Protein AF-A0A6N6S0V3-F1 (afdb_monomer_lite)

pLDDT: mean 71.76, std 14.2, range [35.22, 92.06]

Radius of gyration: 22.51 Å; chains: 1; bounding box: 56×46×68 Å

Sequence (206 aa):
FNMQLATHGLTILDFIIPFAAGIFIVFVMTFVFNYFYGQGAFCRIMCPYAVLLAPFMNLSPWQKKITRISNCTGCRACSKNCPQGIDVSREIYHYNGKVINRECIKCYQCIDVCSYQTLTDARQKASSQTKPISVYEKTPWLNSRRHLQVIEPLHPIYDVISLIFAIVCGSITSRLGGFWFYVGAIGGYIIFRKLICFCLSEEGQS

Structure (mmCIF, N/CA/C/O backbone):
data_AF-A0A6N6S0V3-F1
#
_entry.id   AF-A0A6N6S0V3-F1
#
loop_
_atom_site.group_PDB
_atom_site.id
_atom_site.type_symbol
_atom_site.label_atom_id
_atom_site.label_alt_id
_atom_site.label_comp_id
_atom_site.label_asym_id
_atom_site.label_entity_id
_atom_site.label_seq_id
_atom_site.pdbx_PDB_ins_code
_atom_site.Cartn_x
_atom_site.Cartn_y
_atom_site.Cartn_z
_atom_site.occupancy
_atom_site.B_iso_or_equiv
_atom_site.auth_seq_id
_atom_site.auth_comp_id
_atom_site.auth_asym_id
_atom_site.auth_atom_id
_atom_site.pdbx_PDB_model_num
ATOM 1 N N . PHE A 1 1 ? 34.196 22.798 -41.109 1.00 39.44 1 PHE A N 1
ATOM 2 C CA . PHE A 1 1 ? 33.488 22.791 -42.401 1.00 39.44 1 PHE A CA 1
ATOM 3 C C . PHE A 1 1 ? 32.118 22.167 -42.169 1.00 39.44 1 PHE A C 1
ATOM 5 O O . PHE A 1 1 ? 32.052 21.012 -41.781 1.00 39.44 1 PHE A O 1
ATOM 12 N N . ASN A 1 2 ? 31.073 22.980 -42.333 1.00 35.22 2 ASN A N 1
ATOM 13 C CA . ASN A 1 2 ? 29.652 22.625 -42.446 1.00 35.22 2 ASN A CA 1
ATOM 14 C C . ASN A 1 2 ? 28.922 22.069 -41.218 1.00 35.22 2 ASN A C 1
ATOM 16 O O . ASN A 1 2 ? 28.352 20.986 -41.212 1.00 35.22 2 ASN A O 1
ATOM 20 N N . MET A 1 3 ? 28.822 22.952 -40.226 1.00 43.41 3 MET A N 1
ATOM 21 C CA . MET A 1 3 ? 27.615 23.124 -39.421 1.00 43.41 3 MET A CA 1
ATOM 22 C C . MET A 1 3 ? 26.562 23.832 -40.298 1.00 43.41 3 MET A C 1
ATOM 24 O O . MET A 1 3 ? 26.475 25.056 -40.295 1.00 43.41 3 MET A O 1
ATOM 28 N N . GLN A 1 4 ? 25.826 23.083 -41.124 1.00 45.94 4 GLN A N 1
ATOM 29 C CA . GLN A 1 4 ? 24.698 23.609 -41.897 1.00 45.94 4 GLN A CA 1
ATOM 30 C C . GLN A 1 4 ? 23.547 22.600 -41.964 1.00 45.94 4 GLN A C 1
ATOM 32 O O . GLN A 1 4 ? 23.701 21.491 -42.460 1.00 45.94 4 GLN A O 1
ATOM 37 N N . LEU A 1 5 ? 22.392 23.087 -41.505 1.00 48.88 5 LEU A N 1
ATOM 38 C CA . LEU A 1 5 ? 21.034 22.701 -41.885 1.00 48.88 5 LEU A CA 1
ATOM 39 C C . LEU A 1 5 ? 20.567 21.272 -41.564 1.00 48.88 5 LEU A C 1
ATOM 41 O O . LEU A 1 5 ? 20.559 20.384 -42.406 1.00 48.88 5 LEU A O 1
ATOM 45 N N . ALA A 1 6 ? 19.958 21.137 -40.387 1.00 49.94 6 ALA A N 1
ATOM 46 C CA . ALA A 1 6 ? 18.732 20.353 -40.240 1.00 49.94 6 ALA A CA 1
ATOM 47 C C . ALA A 1 6 ? 17.711 21.151 -39.412 1.00 49.94 6 ALA A C 1
ATOM 49 O O . ALA A 1 6 ? 17.142 20.677 -38.436 1.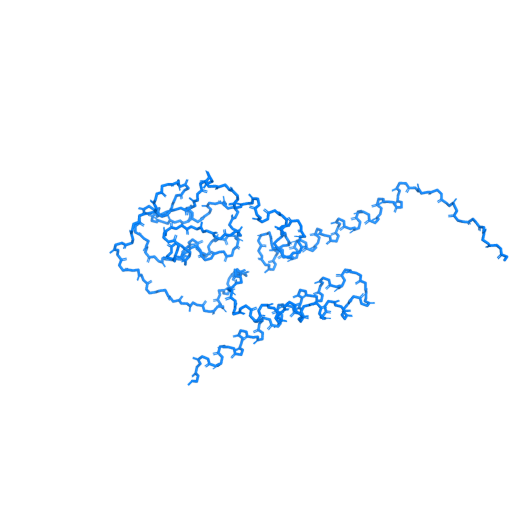00 49.94 6 ALA A O 1
ATOM 50 N N . THR A 1 7 ? 17.481 22.407 -39.805 1.00 49.16 7 THR A N 1
ATOM 51 C CA . THR A 1 7 ? 16.231 23.122 -39.524 1.00 49.16 7 THR A CA 1
ATOM 52 C C . THR A 1 7 ? 15.131 22.520 -40.404 1.00 49.16 7 THR A C 1
ATOM 54 O O . THR A 1 7 ? 14.668 23.147 -41.354 1.00 49.16 7 THR A O 1
ATOM 57 N N . HIS A 1 8 ? 14.752 21.272 -40.138 1.00 54.12 8 HIS A N 1
ATOM 58 C CA . HIS A 1 8 ? 13.461 20.756 -40.574 1.00 54.12 8 HIS A CA 1
ATOM 59 C C . HIS A 1 8 ? 12.467 21.211 -39.508 1.00 54.12 8 HIS A C 1
ATOM 61 O O . HIS A 1 8 ? 12.707 20.997 -38.321 1.00 54.12 8 HIS A O 1
ATOM 67 N N . GLY A 1 9 ? 11.447 21.972 -39.915 1.00 53.59 9 GLY A N 1
ATOM 68 C CA . GLY A 1 9 ? 10.503 22.601 -38.995 1.00 53.59 9 GLY A CA 1
ATOM 69 C C . GLY A 1 9 ? 9.993 21.596 -37.972 1.00 53.59 9 GLY A C 1
ATOM 70 O O . GLY A 1 9 ? 9.593 20.505 -38.363 1.00 53.59 9 GLY A O 1
ATOM 71 N N . LEU A 1 10 ? 10.031 21.964 -36.686 1.00 58.56 10 LEU A N 1
ATOM 72 C CA . LEU A 1 10 ? 9.383 21.203 -35.621 1.00 58.56 10 LEU A CA 1
ATOM 73 C C . LEU A 1 10 ? 7.911 21.059 -35.996 1.00 58.56 10 LEU A C 1
ATOM 75 O O . LEU A 1 10 ? 7.110 21.976 -35.799 1.00 58.56 10 LEU A O 1
ATOM 79 N N . THR A 1 11 ? 7.566 19.935 -36.610 1.00 66.31 11 THR A N 1
ATOM 80 C CA . THR A 1 11 ? 6.181 19.639 -36.919 1.00 66.31 11 THR A CA 1
ATOM 81 C C . THR A 1 11 ? 5.509 19.261 -35.609 1.00 66.31 11 THR A C 1
ATOM 83 O O . THR A 1 11 ? 6.131 18.702 -34.706 1.00 66.31 11 THR A O 1
ATOM 86 N N . ILE A 1 12 ? 4.214 19.549 -35.478 1.00 67.00 12 ILE A N 1
ATOM 87 C CA . ILE A 1 12 ? 3.436 19.153 -34.292 1.00 67.00 12 ILE A CA 1
ATOM 88 C C . ILE A 1 12 ? 3.587 17.633 -34.044 1.00 67.00 12 ILE A C 1
ATOM 90 O O . ILE A 1 12 ? 3.562 17.166 -32.908 1.00 67.00 12 ILE A O 1
ATOM 94 N N . LEU A 1 13 ? 3.840 16.866 -35.109 1.00 69.81 13 LEU A N 1
ATOM 95 C CA . LEU A 1 13 ? 4.067 15.428 -35.095 1.00 69.81 13 LEU A CA 1
ATOM 96 C C . LEU A 1 13 ? 5.307 14.999 -34.287 1.00 69.81 13 LEU A C 1
ATOM 98 O O . LEU A 1 13 ? 5.221 14.021 -33.547 1.00 69.81 13 LEU A O 1
ATOM 102 N N . ASP A 1 14 ? 6.409 15.754 -34.341 1.00 71.88 14 ASP A N 1
ATOM 103 C CA . ASP A 1 14 ? 7.646 15.451 -33.598 1.00 71.88 14 ASP A CA 1
ATOM 104 C C . ASP A 1 14 ? 7.472 15.611 -32.081 1.00 71.88 14 ASP A C 1
ATOM 106 O O . ASP A 1 14 ? 8.201 15.008 -31.296 1.00 71.88 14 ASP A O 1
ATOM 110 N N . PHE A 1 15 ? 6.470 16.390 -31.657 1.00 75.94 15 PHE A N 1
ATOM 111 C CA . PHE A 1 15 ? 6.091 16.546 -30.253 1.00 75.94 15 PHE A CA 1
ATOM 112 C C . PHE A 1 15 ? 4.984 15.562 -29.838 1.00 75.94 15 PHE A C 1
ATOM 114 O O . PHE A 1 15 ? 5.003 15.026 -28.730 1.00 75.94 15 PHE A O 1
ATOM 121 N N . ILE A 1 16 ? 4.033 15.278 -30.736 1.00 80.38 16 ILE A N 1
ATOM 122 C CA . ILE A 1 16 ? 2.917 14.357 -30.478 1.00 80.38 16 ILE A CA 1
ATOM 123 C C . ILE A 1 16 ? 3.404 12.914 -30.340 1.00 80.38 16 ILE A C 1
ATOM 125 O O . ILE A 1 16 ? 2.960 12.221 -29.428 1.00 80.38 16 ILE A O 1
ATOM 129 N N . ILE A 1 17 ? 4.304 12.448 -31.209 1.00 80.81 17 ILE A N 1
ATOM 130 C CA . ILE A 1 17 ? 4.777 11.056 -31.207 1.00 80.81 17 ILE A CA 1
ATOM 131 C C . ILE A 1 17 ? 5.424 10.659 -29.865 1.00 80.81 17 ILE A C 1
ATOM 133 O O . ILE A 1 17 ? 4.976 9.672 -29.274 1.00 80.81 17 ILE A O 1
ATOM 137 N N . PRO A 1 18 ? 6.419 11.390 -29.320 1.00 79.25 18 PRO A N 1
ATOM 138 C CA . PRO A 1 18 ? 7.014 11.031 -28.033 1.00 79.25 18 PRO A CA 1
ATOM 139 C C . PRO A 1 18 ? 6.034 11.197 -26.865 1.00 79.25 18 PRO A C 1
ATOM 141 O O . PRO A 1 18 ? 6.066 10.403 -25.926 1.00 79.25 18 PRO A O 1
ATOM 144 N N . PHE A 1 19 ? 5.126 12.176 -26.923 1.00 82.31 19 PHE A N 1
ATOM 145 C CA . PHE A 1 19 ? 4.114 12.377 -25.885 1.00 82.31 19 PHE A CA 1
ATOM 146 C C . PHE A 1 19 ? 3.083 11.238 -25.854 1.00 82.31 19 PHE A C 1
ATOM 148 O O . PHE A 1 19 ? 2.792 10.685 -24.793 1.00 82.31 19 PHE A O 1
ATOM 155 N N . ALA A 1 20 ? 2.585 10.827 -27.022 1.00 83.81 20 ALA A N 1
ATOM 156 C CA . ALA A 1 20 ? 1.674 9.698 -27.169 1.00 83.81 20 ALA A CA 1
ATOM 157 C C . ALA A 1 20 ? 2.342 8.379 -26.757 1.00 83.81 20 ALA A C 1
ATOM 159 O O . ALA A 1 20 ? 1.744 7.594 -26.019 1.00 83.81 20 ALA A O 1
ATOM 160 N N . ALA A 1 21 ? 3.600 8.161 -27.157 1.00 82.44 21 ALA A N 1
ATOM 161 C CA . ALA A 1 21 ? 4.381 7.005 -26.725 1.00 82.44 21 ALA A CA 1
ATOM 162 C C . ALA A 1 21 ? 4.576 6.991 -25.198 1.00 82.44 21 ALA A C 1
ATOM 164 O O . ALA A 1 21 ? 4.389 5.954 -24.565 1.00 82.44 21 ALA A O 1
ATOM 165 N N . GLY A 1 22 ? 4.878 8.141 -24.587 1.00 81.94 22 GLY A N 1
ATOM 166 C CA . GLY A 1 22 ? 5.006 8.275 -23.135 1.00 81.94 22 GLY A CA 1
ATOM 167 C C . GLY A 1 22 ? 3.712 7.938 -22.389 1.00 81.94 22 GLY A C 1
ATOM 168 O O . GLY A 1 22 ? 3.735 7.141 -21.450 1.00 81.94 22 GLY A O 1
ATOM 169 N N . ILE A 1 23 ? 2.572 8.474 -22.838 1.00 84.44 23 ILE A N 1
ATOM 170 C CA . ILE A 1 23 ? 1.254 8.157 -22.264 1.00 84.44 23 ILE A CA 1
ATOM 171 C C . ILE A 1 23 ? 0.949 6.666 -22.398 1.00 84.44 23 ILE A C 1
ATOM 173 O O . ILE A 1 23 ? 0.511 6.042 -21.432 1.00 84.44 23 ILE A O 1
ATOM 177 N N . PHE A 1 24 ? 1.204 6.083 -23.569 1.00 84.94 24 PHE A N 1
ATOM 178 C CA . PHE A 1 24 ? 0.956 4.668 -23.813 1.00 84.94 24 PHE A CA 1
ATOM 179 C C . PHE A 1 24 ? 1.798 3.775 -22.892 1.00 84.94 24 PHE A C 1
ATOM 181 O O . PHE A 1 24 ? 1.270 2.852 -22.275 1.00 84.94 24 PHE A O 1
ATOM 188 N N . ILE A 1 25 ? 3.083 4.093 -22.714 1.00 81.88 25 ILE A N 1
ATOM 189 C CA . ILE A 1 25 ? 3.975 3.369 -21.799 1.00 81.88 25 ILE A CA 1
ATOM 190 C C . ILE A 1 25 ? 3.475 3.471 -20.352 1.00 81.88 25 ILE A C 1
ATOM 192 O O . ILE A 1 25 ? 3.377 2.454 -19.665 1.00 81.88 25 ILE A O 1
ATOM 196 N N . VAL A 1 26 ? 3.114 4.672 -19.885 1.00 79.81 26 VAL A N 1
ATOM 197 C CA . VAL A 1 26 ? 2.583 4.876 -18.525 1.00 79.81 26 VAL A CA 1
ATOM 198 C C . VAL A 1 26 ? 1.260 4.138 -18.329 1.00 79.81 26 VAL A C 1
ATOM 200 O O . VAL A 1 26 ? 1.036 3.556 -17.267 1.00 79.81 26 VAL A O 1
ATOM 203 N N . PHE A 1 27 ? 0.397 4.112 -19.344 1.00 83.56 27 PHE A N 1
ATOM 204 C CA . PHE A 1 27 ? -0.868 3.388 -19.309 1.00 83.56 27 PHE A CA 1
ATOM 205 C C . PHE A 1 27 ? -0.651 1.876 -19.193 1.00 83.56 27 PHE A C 1
ATOM 207 O O . PHE A 1 27 ? -1.198 1.247 -18.286 1.00 83.56 27 PHE A O 1
ATOM 214 N N . VAL A 1 28 ? 0.198 1.302 -20.052 1.00 84.00 28 VAL A N 1
ATOM 215 C CA . VAL A 1 28 ? 0.535 -0.129 -20.019 1.00 84.00 28 VAL A CA 1
ATOM 216 C C . VAL A 1 28 ? 1.173 -0.497 -18.682 1.00 84.00 28 VAL A C 1
ATOM 218 O O . VAL A 1 28 ? 0.761 -1.473 -18.059 1.00 84.00 28 VAL A O 1
ATOM 221 N N . MET A 1 29 ? 2.110 0.314 -18.180 1.00 75.38 29 MET A N 1
ATOM 222 C CA . MET A 1 29 ? 2.677 0.114 -16.847 1.00 75.38 29 MET A CA 1
ATOM 223 C C . MET A 1 29 ? 1.609 0.168 -15.766 1.00 75.38 29 MET A C 1
ATOM 225 O O . MET A 1 29 ? 1.519 -0.751 -14.964 1.00 75.38 29 MET A O 1
ATOM 229 N N . THR A 1 30 ? 0.753 1.185 -15.756 1.00 76.81 30 THR A N 1
ATOM 230 C CA . THR A 1 30 ? -0.315 1.307 -14.755 1.00 76.81 30 THR A CA 1
ATOM 231 C C . THR A 1 30 ? -1.238 0.093 -14.767 1.00 76.81 30 THR A C 1
ATOM 233 O O . THR A 1 30 ? -1.601 -0.407 -13.704 1.00 76.81 30 THR A O 1
ATOM 236 N N . PHE A 1 31 ? -1.589 -0.415 -15.949 1.00 80.50 31 PHE A N 1
ATOM 237 C CA . PHE A 1 31 ? -2.430 -1.597 -16.091 1.00 80.50 31 PHE A CA 1
ATOM 238 C C . PHE A 1 31 ? -1.748 -2.854 -15.540 1.00 80.50 31 PHE A C 1
ATOM 240 O O . PHE A 1 31 ? -2.331 -3.555 -14.715 1.00 80.50 31 PHE A O 1
ATOM 247 N N . VAL A 1 32 ? -0.490 -3.096 -15.921 1.00 78.44 32 VAL A N 1
ATOM 248 C CA . VAL A 1 32 ? 0.316 -4.221 -15.422 1.00 78.44 32 VAL A CA 1
ATOM 249 C C . VAL A 1 32 ? 0.480 -4.127 -13.902 1.00 78.44 32 VAL A C 1
ATOM 251 O O . VAL A 1 32 ? 0.196 -5.083 -13.183 1.00 78.44 32 VAL A O 1
ATOM 254 N N . PHE A 1 33 ? 0.849 -2.956 -13.383 1.00 69.50 33 PHE A N 1
ATOM 255 C CA . PHE A 1 33 ? 0.997 -2.721 -11.949 1.00 69.50 33 PHE A CA 1
ATOM 256 C C . PHE A 1 33 ? -0.309 -2.923 -11.187 1.00 69.50 33 PHE A C 1
ATOM 258 O O . PHE A 1 33 ? -0.299 -3.564 -10.142 1.00 69.50 33 PHE A O 1
ATOM 265 N N . AS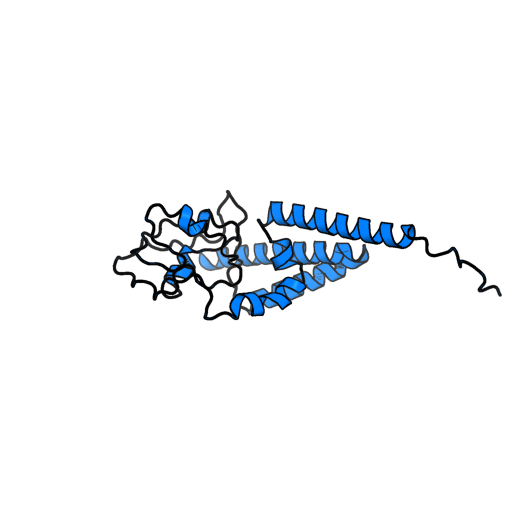N A 1 34 ? -1.436 -2.431 -11.699 1.00 70.38 34 ASN A N 1
ATOM 266 C CA . ASN A 1 34 ? -2.724 -2.625 -11.040 1.00 70.38 34 ASN A CA 1
ATOM 267 C C . ASN A 1 34 ? -3.193 -4.085 -11.081 1.00 70.38 34 ASN A C 1
ATOM 269 O O . ASN A 1 34 ? -3.827 -4.543 -10.132 1.00 70.38 34 ASN A O 1
ATOM 273 N N . TYR A 1 35 ? -2.871 -4.819 -12.150 1.00 70.19 35 TYR A N 1
ATOM 274 C CA . TYR A 1 35 ? -3.167 -6.246 -12.256 1.00 70.19 35 TYR A CA 1
ATOM 275 C C . TYR A 1 35 ? -2.386 -7.061 -11.216 1.00 70.19 35 TYR A C 1
ATOM 277 O O . TYR A 1 35 ? -2.971 -7.885 -10.517 1.00 70.19 35 TYR A O 1
ATOM 285 N N . PHE A 1 36 ? -1.086 -6.792 -11.057 1.00 62.47 36 PHE A N 1
ATOM 286 C CA . PHE A 1 36 ? -0.236 -7.536 -10.122 1.00 62.47 36 PHE A CA 1
ATOM 287 C C . PHE A 1 36 ? -0.333 -7.068 -8.664 1.00 62.47 36 PHE A C 1
ATOM 289 O O . PHE A 1 36 ? -0.255 -7.904 -7.771 1.00 62.47 36 PHE A O 1
ATOM 296 N N . TYR A 1 37 ? -0.487 -5.766 -8.402 1.00 60.06 37 TYR A N 1
ATOM 297 C CA . 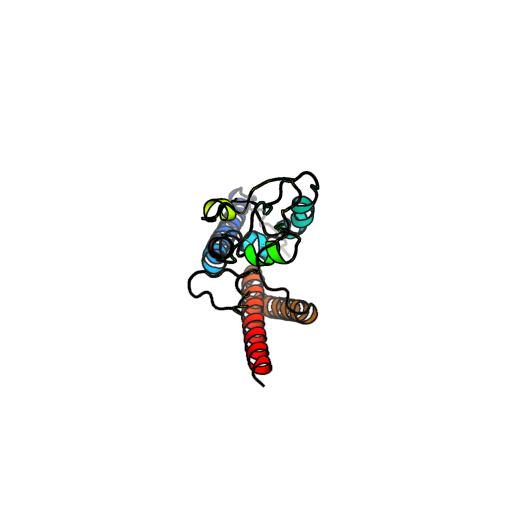TYR A 1 37 ? -0.391 -5.169 -7.055 1.00 60.06 37 TYR A CA 1
ATOM 298 C C . TYR A 1 37 ? -1.707 -4.569 -6.541 1.00 60.06 37 TYR A C 1
ATOM 300 O O . TYR A 1 37 ? -1.754 -4.035 -5.433 1.00 60.06 37 TYR A O 1
ATOM 308 N N . GLY A 1 38 ? -2.793 -4.665 -7.312 1.00 64.44 38 GLY A N 1
ATOM 309 C CA . GLY A 1 38 ? -4.098 -4.124 -6.941 1.00 64.44 38 GLY A CA 1
ATOM 310 C C . GLY A 1 38 ? -4.283 -2.648 -7.306 1.00 64.44 38 GLY A C 1
ATOM 311 O O . GLY A 1 38 ? -3.425 -1.997 -7.896 1.00 64.44 38 GLY A O 1
ATOM 312 N N . GLN A 1 39 ? -5.456 -2.104 -6.983 1.00 63.38 39 GLN A N 1
ATOM 313 C CA . GLN A 1 39 ? -5.876 -0.787 -7.468 1.00 63.38 39 GLN A CA 1
ATOM 314 C C . GLN A 1 39 ? -5.016 0.353 -6.903 1.00 63.38 39 GLN A C 1
ATOM 316 O O . GLN A 1 39 ? -4.959 0.557 -5.691 1.00 63.38 39 GLN A O 1
ATOM 321 N N . GLY A 1 40 ? -4.427 1.158 -7.790 1.00 65.06 40 GLY A N 1
ATOM 322 C CA . GLY A 1 40 ? -3.687 2.371 -7.429 1.00 65.06 40 GLY A CA 1
ATOM 323 C C . GLY A 1 40 ? -2.222 2.129 -7.058 1.00 65.06 40 GLY A C 1
ATOM 324 O O . GLY A 1 40 ? -1.565 3.046 -6.562 1.00 65.06 40 GLY A O 1
ATOM 325 N N . ALA A 1 41 ? -1.689 0.930 -7.313 1.00 65.50 41 ALA A N 1
ATOM 326 C CA . ALA A 1 41 ? -0.310 0.577 -6.982 1.00 65.50 41 ALA A CA 1
ATOM 327 C C . ALA A 1 41 ? 0.721 1.444 -7.720 1.00 65.50 41 ALA A C 1
ATOM 329 O O . ALA A 1 41 ? 1.689 1.901 -7.114 1.00 65.50 41 ALA A O 1
ATOM 330 N N . PHE A 1 42 ? 0.485 1.746 -9.002 1.00 68.88 42 PHE A N 1
ATOM 331 C CA . PHE A 1 42 ? 1.360 2.635 -9.773 1.00 68.88 42 PHE A CA 1
ATOM 332 C C . PHE A 1 42 ? 1.426 4.036 -9.157 1.00 68.88 42 PHE A C 1
ATOM 334 O O . PHE A 1 42 ? 2.507 4.578 -8.936 1.00 68.88 42 PHE A O 1
ATOM 341 N N . CYS A 1 43 ? 0.273 4.606 -8.801 1.00 68.06 43 CYS A N 1
ATOM 342 C CA . CYS A 1 43 ? 0.228 5.910 -8.154 1.00 68.06 43 CYS A CA 1
ATOM 343 C C . CYS A 1 43 ? 0.951 5.891 -6.803 1.00 68.06 43 CYS A C 1
ATOM 345 O O . CYS A 1 43 ? 1.641 6.847 -6.490 1.00 68.06 43 CYS A O 1
ATOM 347 N N . ARG A 1 44 ? 0.855 4.809 -6.026 1.00 64.56 44 ARG A N 1
ATOM 348 C CA . ARG A 1 44 ? 1.481 4.715 -4.700 1.00 64.56 44 ARG A CA 1
ATOM 349 C C . ARG A 1 44 ? 3.000 4.515 -4.742 1.00 64.56 44 ARG A C 1
ATOM 351 O O . ARG A 1 44 ? 3.697 5.057 -3.894 1.00 64.56 44 ARG A O 1
ATOM 358 N N . ILE A 1 45 ? 3.491 3.722 -5.695 1.00 63.28 45 ILE A N 1
ATOM 359 C CA . ILE A 1 45 ? 4.886 3.250 -5.727 1.00 63.28 45 ILE A CA 1
ATOM 360 C C . ILE A 1 45 ? 5.736 4.050 -6.722 1.00 63.28 45 ILE A C 1
ATOM 362 O O . ILE A 1 45 ? 6.900 4.328 -6.453 1.00 63.28 45 ILE A O 1
ATOM 366 N N . MET A 1 46 ? 5.169 4.405 -7.876 1.00 64.50 46 MET A N 1
ATOM 367 C CA . MET A 1 46 ? 5.913 4.977 -9.005 1.00 64.50 46 MET A CA 1
ATOM 368 C C . MET A 1 46 ? 5.644 6.461 -9.231 1.00 64.50 46 MET A C 1
ATOM 370 O O . MET A 1 46 ? 6.517 7.162 -9.737 1.00 64.50 46 MET A O 1
ATOM 374 N N . CYS A 1 47 ? 4.456 6.965 -8.885 1.00 65.75 47 CYS A N 1
ATOM 375 C CA . CYS A 1 47 ? 4.120 8.354 -9.172 1.00 65.75 47 CYS A CA 1
ATOM 376 C C . CYS A 1 47 ? 4.780 9.302 -8.150 1.00 65.75 47 CYS A C 1
ATOM 378 O O . CYS A 1 47 ? 4.371 9.313 -6.985 1.00 65.75 47 CYS A O 1
ATOM 380 N N . PRO A 1 48 ? 5.721 10.177 -8.561 1.00 58.25 48 PRO A N 1
ATOM 381 C CA . PRO A 1 48 ? 6.372 11.123 -7.648 1.00 58.25 48 PRO A CA 1
ATOM 382 C C . PRO A 1 48 ? 5.369 12.083 -6.986 1.00 58.25 48 PRO A C 1
ATOM 384 O O . PRO A 1 48 ? 5.575 12.545 -5.865 1.00 58.25 48 PRO A O 1
ATOM 387 N N . TYR A 1 49 ? 4.229 12.328 -7.641 1.00 59.41 49 TYR A N 1
ATOM 388 C CA . TYR A 1 49 ? 3.156 13.173 -7.120 1.00 59.41 49 TYR A CA 1
ATOM 389 C C . TYR A 1 49 ? 2.460 12.589 -5.879 1.00 59.41 49 TYR A C 1
ATOM 391 O O . TYR A 1 49 ? 1.938 13.340 -5.060 1.00 59.41 49 TYR A O 1
ATOM 399 N N . ALA A 1 50 ? 2.481 11.265 -5.682 1.00 61.44 50 ALA A N 1
ATOM 400 C CA . ALA A 1 50 ? 1.862 10.663 -4.504 1.00 61.44 50 ALA A CA 1
ATOM 401 C C . ALA A 1 50 ? 2.612 10.998 -3.213 1.00 61.44 50 ALA A C 1
ATOM 403 O O . ALA A 1 50 ? 1.975 11.228 -2.188 1.00 61.44 50 ALA A O 1
ATOM 404 N N . VAL A 1 51 ? 3.943 11.111 -3.266 1.00 61.28 51 VAL A N 1
ATOM 405 C CA . VAL A 1 51 ? 4.752 11.560 -2.121 1.00 61.28 51 VAL A CA 1
ATOM 406 C C . VAL A 1 51 ? 4.433 13.018 -1.783 1.00 61.28 51 VAL A C 1
ATOM 408 O O . VAL A 1 51 ? 4.296 13.365 -0.610 1.00 61.28 51 VAL A O 1
ATOM 411 N N . LEU A 1 52 ? 4.233 13.854 -2.807 1.00 62.78 52 LEU A N 1
ATOM 412 C CA . LEU A 1 52 ? 3.887 15.268 -2.645 1.00 62.78 52 LEU A CA 1
ATOM 413 C C . LEU A 1 52 ? 2.466 15.471 -2.082 1.00 62.78 52 LEU A C 1
ATOM 415 O O . LEU A 1 52 ? 2.239 16.377 -1.283 1.00 62.78 52 LEU A O 1
ATOM 419 N N . LEU A 1 53 ? 1.512 14.612 -2.459 1.00 65.00 53 LEU A N 1
ATOM 420 C CA . LEU A 1 53 ? 0.121 14.661 -1.992 1.00 65.00 53 LEU A CA 1
ATOM 421 C C . LEU A 1 53 ? -0.140 13.912 -0.676 1.00 65.00 53 LEU A C 1
ATOM 423 O O . LEU A 1 53 ? -1.148 14.173 -0.016 1.00 65.00 53 LEU A O 1
ATOM 427 N N . ALA A 1 54 ? 0.744 13.001 -0.263 1.00 63.56 54 ALA A N 1
ATOM 428 C CA . ALA A 1 54 ? 0.629 12.260 0.993 1.00 63.56 54 ALA A CA 1
ATOM 429 C C . ALA A 1 54 ? 0.382 13.146 2.237 1.00 63.56 54 ALA A C 1
ATOM 431 O O . ALA A 1 54 ? -0.465 12.774 3.056 1.00 63.56 54 ALA A O 1
ATOM 432 N N . PRO A 1 55 ? 1.049 14.309 2.420 1.00 57.81 55 PRO A N 1
ATOM 433 C CA . PRO A 1 55 ? 0.720 15.213 3.520 1.00 57.81 55 PRO A CA 1
ATOM 434 C C . PRO A 1 55 ? -0.680 15.825 3.371 1.00 57.81 55 PRO A C 1
ATOM 436 O O . PRO A 1 55 ? -1.426 15.861 4.350 1.00 57.81 55 PRO A O 1
ATOM 439 N N . PHE A 1 56 ? -1.092 16.216 2.161 1.00 60.53 56 PHE A N 1
ATOM 440 C CA . PHE A 1 56 ? -2.413 16.810 1.913 1.00 60.53 56 PHE A CA 1
ATOM 441 C C . PHE A 1 56 ? -3.570 15.848 2.213 1.00 60.53 56 PHE A C 1
ATOM 443 O O . PHE A 1 56 ? -4.595 16.272 2.745 1.00 60.53 56 PHE A O 1
ATOM 450 N N . MET A 1 57 ? -3.391 14.545 1.978 1.00 58.12 57 MET A N 1
ATOM 451 C CA . MET A 1 57 ? -4.407 13.530 2.293 1.00 58.12 57 MET A CA 1
ATOM 452 C C . MET A 1 57 ? -4.624 13.315 3.802 1.00 58.12 57 MET A C 1
ATOM 454 O O . MET A 1 57 ? -5.651 12.766 4.198 1.00 58.12 57 MET A O 1
ATOM 458 N N . ASN A 1 58 ? -3.690 13.757 4.652 1.00 55.94 58 ASN A N 1
ATOM 459 C CA . ASN A 1 58 ? -3.764 13.621 6.111 1.00 55.94 58 ASN A CA 1
ATOM 460 C C . ASN A 1 58 ? -3.954 14.966 6.842 1.00 55.94 58 ASN A C 1
ATOM 462 O O . ASN A 1 58 ? -4.034 14.990 8.070 1.00 55.94 58 ASN A O 1
ATOM 466 N N . LEU A 1 59 ? -4.032 16.088 6.116 1.00 54.00 59 LEU A N 1
ATOM 467 C CA . LEU A 1 59 ? -4.010 17.432 6.706 1.00 54.00 59 LEU A CA 1
ATOM 468 C C . LEU A 1 59 ? -5.318 17.845 7.394 1.00 54.00 59 LEU A C 1
ATOM 470 O O . LEU A 1 59 ? -5.367 18.888 8.039 1.00 54.00 59 LEU A O 1
ATOM 474 N N . SER A 1 60 ? -6.390 17.062 7.273 1.00 52.28 60 SER A N 1
ATOM 475 C CA . SER A 1 60 ? -7.697 17.467 7.779 1.00 52.28 60 SER A CA 1
ATOM 476 C C . SER A 1 60 ? -8.048 16.755 9.095 1.00 52.28 60 SER A C 1
ATOM 478 O O . SER A 1 60 ? -8.554 15.629 9.074 1.00 52.28 60 SER A O 1
ATOM 480 N N . PRO A 1 61 ? -7.894 17.415 10.266 1.00 58.34 61 PRO A N 1
ATOM 481 C CA . PRO A 1 61 ? -8.546 16.982 11.508 1.00 58.34 61 PRO A CA 1
ATOM 482 C C . PRO A 1 61 ? -10.088 17.019 11.416 1.00 58.34 61 PRO A C 1
ATOM 484 O O . PRO A 1 61 ? -10.781 16.537 12.316 1.00 58.34 61 PRO A O 1
ATOM 487 N N . TRP A 1 62 ? -10.626 17.571 10.324 1.00 57.84 62 TRP A N 1
ATOM 488 C CA . TRP A 1 62 ? -12.044 17.616 9.971 1.00 57.84 62 TRP A CA 1
ATOM 489 C C . TRP A 1 62 ? -12.500 16.426 9.120 1.00 57.84 62 TRP A C 1
ATOM 491 O O . TRP A 1 62 ? -13.702 16.229 8.940 1.00 57.84 62 TRP A O 1
ATOM 501 N N . GLN A 1 63 ? -11.580 15.605 8.609 1.00 71.50 63 GLN A N 1
ATOM 502 C CA . GLN A 1 63 ? -11.949 14.491 7.752 1.00 71.50 63 GLN A CA 1
ATOM 503 C C . GLN A 1 63 ? -12.561 13.367 8.583 1.00 71.50 63 GLN A C 1
ATOM 505 O O . GLN A 1 63 ? -11.952 12.855 9.527 1.00 71.50 63 GLN A O 1
ATOM 510 N N . LYS A 1 64 ? -13.750 12.925 8.171 1.00 76.00 64 LYS A N 1
ATOM 511 C CA . LYS A 1 64 ? -14.352 11.691 8.671 1.00 76.00 64 LYS A CA 1
ATOM 512 C C . LYS A 1 64 ? -13.362 10.537 8.484 1.00 76.00 64 LYS A C 1
ATOM 514 O O . LYS A 1 64 ? -12.760 10.380 7.413 1.00 76.00 64 LYS A O 1
ATOM 519 N N . LYS A 1 65 ? -13.156 9.765 9.548 1.00 83.81 65 LYS A N 1
ATOM 520 C CA . LYS A 1 65 ? -12.352 8.539 9.539 1.00 83.81 65 LYS A CA 1
ATOM 521 C C . LYS A 1 65 ? -13.293 7.356 9.692 1.00 83.81 65 LYS A C 1
ATOM 523 O O . LYS A 1 65 ? -14.372 7.498 10.260 1.00 83.81 65 LYS A O 1
ATOM 528 N N . ILE A 1 66 ? -12.875 6.202 9.190 1.00 87.75 66 ILE A N 1
ATOM 529 C CA . ILE A 1 66 ? -13.600 4.962 9.447 1.00 87.75 66 ILE A CA 1
ATOM 530 C C . ILE A 1 66 ? -13.352 4.615 10.913 1.00 87.75 66 ILE A C 1
ATOM 532 O O . ILE A 1 66 ? -12.201 4.446 11.332 1.00 87.75 66 ILE A O 1
ATOM 536 N N . THR A 1 67 ? -14.423 4.603 11.696 1.00 88.31 67 THR A N 1
ATOM 537 C CA . THR A 1 67 ? -14.401 4.409 13.141 1.00 88.31 67 THR A CA 1
ATOM 538 C C . THR A 1 67 ? -15.296 3.249 13.536 1.00 88.31 67 THR A C 1
ATOM 540 O O . THR A 1 67 ? -16.298 2.947 12.887 1.00 88.31 67 THR A O 1
ATOM 543 N N . A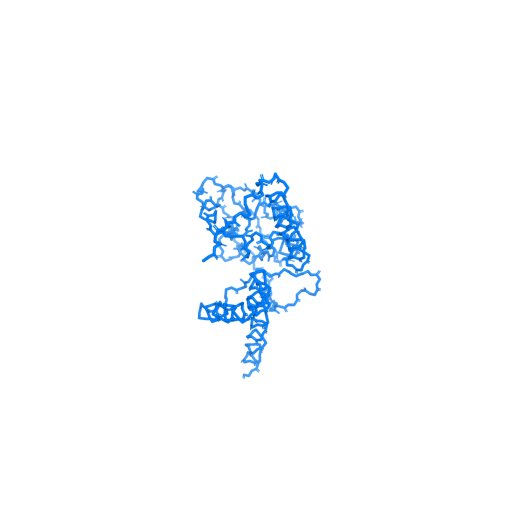RG A 1 68 ? -14.900 2.568 14.608 1.00 89.31 68 ARG A N 1
ATOM 544 C CA . ARG A 1 68 ? -15.646 1.457 15.180 1.00 89.31 68 ARG A CA 1
ATOM 545 C C . ARG A 1 68 ? -16.691 1.958 16.173 1.00 89.31 68 ARG A C 1
ATOM 547 O O . ARG A 1 68 ? -16.329 2.648 17.126 1.00 89.31 68 ARG A O 1
ATOM 554 N N . ILE A 1 69 ? -17.950 1.561 15.984 1.00 89.12 69 ILE A N 1
ATOM 555 C CA . ILE A 1 69 ? -19.056 1.913 16.896 1.00 89.12 69 ILE A CA 1
ATOM 556 C C . ILE A 1 69 ? -19.455 0.751 17.803 1.00 89.12 69 ILE A C 1
ATOM 558 O O . ILE A 1 69 ? -19.851 0.978 18.940 1.00 89.12 69 ILE A O 1
ATOM 562 N N . SER A 1 70 ? -19.287 -0.501 17.370 1.00 86.88 70 SER A N 1
ATOM 563 C CA . SER A 1 70 ? -19.700 -1.685 18.142 1.00 86.88 70 SER A CA 1
ATOM 564 C C . SER A 1 70 ? -18.560 -2.689 18.373 1.00 86.88 70 SER A C 1
ATOM 566 O O . SER A 1 70 ? -17.405 -2.464 18.002 1.00 86.88 70 SER A O 1
ATOM 568 N N . ASN A 1 71 ? -18.844 -3.796 19.062 1.00 86.06 71 ASN A N 1
ATOM 569 C CA . ASN A 1 71 ? -17.846 -4.830 19.342 1.00 86.06 71 ASN A CA 1
ATOM 570 C C . ASN A 1 71 ? -17.456 -5.583 18.065 1.00 86.06 71 ASN A C 1
ATOM 572 O O . ASN A 1 71 ? -18.316 -6.127 17.379 1.00 86.06 71 ASN A O 1
ATOM 576 N N . CYS A 1 72 ? -16.157 -5.603 17.747 1.00 85.94 72 CYS A N 1
ATOM 577 C CA . CYS A 1 72 ? -15.650 -6.311 16.573 1.00 85.94 72 CYS A CA 1
ATOM 578 C C . CYS A 1 72 ? -15.367 -7.765 16.947 1.00 85.94 72 CYS A C 1
ATOM 580 O O . CYS A 1 72 ? -14.687 -8.026 17.934 1.00 85.94 72 CYS A O 1
ATOM 582 N N . THR A 1 73 ? -15.846 -8.701 16.134 1.00 83.38 73 THR A N 1
ATOM 583 C CA . THR A 1 73 ? -15.645 -10.142 16.342 1.00 83.38 73 THR A CA 1
ATOM 584 C C . THR A 1 73 ? -14.312 -10.658 15.803 1.00 83.38 73 THR A C 1
ATOM 586 O O . THR A 1 73 ? -13.957 -11.794 16.081 1.00 83.38 73 THR A O 1
ATOM 589 N N . GLY A 1 74 ? -13.569 -9.850 15.036 1.00 79.12 74 GLY A N 1
ATOM 590 C CA . GLY A 1 74 ? -12.286 -10.260 14.457 1.00 79.12 74 GLY A CA 1
ATOM 591 C C . GLY A 1 74 ? -12.390 -11.094 13.173 1.00 79.12 74 GLY A C 1
ATOM 592 O O . GLY A 1 74 ? -11.409 -11.703 12.771 1.00 79.12 74 GLY A O 1
ATOM 593 N N . CYS A 1 75 ? -13.528 -11.093 12.466 1.00 83.25 75 CYS A N 1
ATOM 594 C CA . CYS A 1 75 ? -13.747 -11.943 11.280 1.00 83.25 75 CYS A CA 1
ATOM 595 C C . CYS A 1 75 ? -12.859 -11.636 10.045 1.00 83.25 75 CYS A C 1
ATOM 597 O O . CYS A 1 75 ? -12.848 -12.405 9.081 1.00 83.25 75 CYS A O 1
ATOM 599 N N . ARG A 1 76 ? -12.132 -10.506 10.034 1.00 80.88 76 ARG A N 1
ATOM 600 C CA . ARG A 1 76 ? -11.216 -10.045 8.958 1.00 80.88 76 ARG A CA 1
ATOM 601 C C . ARG A 1 76 ? -11.848 -9.880 7.564 1.00 80.88 76 ARG A C 1
ATOM 603 O O . ARG A 1 76 ? -11.121 -9.713 6.586 1.00 80.88 76 ARG A O 1
ATOM 610 N N . ALA A 1 77 ? -13.177 -9.865 7.446 1.00 84.19 77 ALA A N 1
ATOM 611 C CA . ALA A 1 77 ? -13.862 -9.654 6.165 1.00 84.19 77 ALA A CA 1
ATOM 612 C C . ALA A 1 77 ? -13.523 -8.283 5.543 1.00 84.19 77 ALA A C 1
ATOM 614 O O . ALA A 1 77 ? -13.268 -8.187 4.343 1.00 84.19 77 ALA A O 1
ATOM 615 N N . CYS A 1 78 ? -13.414 -7.241 6.376 1.00 87.00 78 CYS A N 1
ATOM 616 C CA . CYS A 1 78 ? -13.006 -5.900 5.954 1.00 87.00 78 CYS A CA 1
ATOM 617 C C . CYS A 1 78 ? -11.593 -5.867 5.346 1.00 87.00 78 CYS A C 1
ATOM 619 O O . CYS A 1 78 ? -11.404 -5.277 4.285 1.00 87.00 78 CYS A O 1
ATOM 621 N N . SER A 1 79 ? -10.617 -6.530 5.976 1.00 82.75 79 SER A N 1
ATOM 622 C CA . SER A 1 79 ? -9.237 -6.603 5.477 1.00 82.75 79 SER A CA 1
ATOM 623 C C . SER A 1 79 ? -9.141 -7.422 4.186 1.00 82.75 79 SER A C 1
ATOM 625 O O . SER A 1 79 ? -8.435 -7.033 3.262 1.00 82.75 79 SER A O 1
ATOM 627 N N . LYS A 1 80 ? -9.891 -8.530 4.078 1.00 79.75 80 LYS A N 1
ATOM 628 C CA . LYS A 1 80 ? -9.900 -9.398 2.882 1.00 79.75 80 LYS A CA 1
ATOM 629 C C . LYS A 1 80 ? -10.469 -8.708 1.640 1.00 79.75 80 LYS A C 1
ATOM 631 O O . LYS A 1 80 ? -10.045 -9.012 0.527 1.00 79.75 80 LYS A O 1
ATOM 636 N N . ASN A 1 81 ? -11.419 -7.793 1.827 1.00 82.75 81 ASN A N 1
ATOM 637 C CA . ASN A 1 81 ? -12.110 -7.125 0.726 1.00 82.75 81 ASN A CA 1
ATOM 638 C C . ASN A 1 81 ? -11.610 -5.699 0.459 1.00 82.75 81 ASN A C 1
ATOM 640 O O . ASN A 1 81 ? -12.139 -5.042 -0.434 1.00 82.75 81 ASN A O 1
ATOM 644 N N . CYS A 1 82 ? -10.597 -5.219 1.185 1.00 82.56 82 CYS A N 1
ATOM 645 C CA . CYS A 1 82 ? -10.045 -3.888 0.969 1.00 82.56 82 CYS A CA 1
ATOM 646 C C . CYS A 1 82 ? -9.306 -3.819 -0.383 1.00 82.56 82 CYS A C 1
ATOM 648 O O . CYS A 1 82 ? -8.281 -4.481 -0.541 1.00 82.56 82 CYS A O 1
ATOM 650 N N . PRO A 1 83 ? -9.742 -2.993 -1.353 1.00 76.81 83 PRO A N 1
ATOM 651 C CA . PRO A 1 83 ? -9.065 -2.899 -2.650 1.00 76.81 83 PRO A CA 1
ATOM 652 C C . PRO A 1 83 ? -7.638 -2.344 -2.541 1.00 76.81 83 PRO A C 1
ATOM 654 O O . PRO A 1 83 ? -6.831 -2.546 -3.442 1.00 76.81 83 PRO A O 1
ATOM 657 N N . GLN A 1 84 ? -7.334 -1.644 -1.443 1.00 72.50 84 GLN A N 1
ATOM 658 C CA . GLN A 1 84 ? -6.055 -0.976 -1.213 1.00 72.50 84 GLN A CA 1
ATOM 659 C C . GLN A 1 84 ? -5.001 -1.826 -0.496 1.00 72.50 84 GLN A C 1
ATOM 661 O O . GLN A 1 84 ? -3.902 -1.315 -0.284 1.00 72.50 84 GLN A O 1
ATOM 666 N N . GLY A 1 85 ? -5.296 -3.068 -0.093 1.00 71.62 85 GLY A N 1
ATOM 667 C CA . GLY A 1 85 ? -4.306 -3.879 0.635 1.00 71.62 85 GLY A CA 1
ATOM 668 C C . GLY A 1 85 ? -4.377 -3.825 2.149 1.00 71.62 85 GLY A C 1
ATOM 669 O O . GLY A 1 85 ? -3.638 -4.549 2.807 1.00 71.62 85 GLY A O 1
ATOM 670 N N . ILE A 1 86 ? -5.229 -2.969 2.706 1.00 76.94 86 ILE A N 1
ATOM 671 C CA . ILE A 1 86 ? -5.097 -2.542 4.097 1.00 76.94 86 ILE A CA 1
ATOM 672 C C . ILE A 1 86 ? -5.653 -3.574 5.074 1.00 76.94 86 ILE A C 1
ATOM 674 O O . ILE A 1 86 ? -6.809 -3.987 4.951 1.00 76.94 86 ILE A O 1
ATOM 678 N N . ASP A 1 87 ? -4.869 -3.926 6.103 1.00 79.69 87 ASP A N 1
ATOM 679 C CA . ASP A 1 87 ? -5.372 -4.694 7.245 1.00 79.69 87 ASP A CA 1
ATOM 680 C C . ASP A 1 87 ? -6.175 -3.794 8.196 1.00 79.69 87 ASP A C 1
ATOM 682 O O . ASP A 1 87 ? -5.740 -3.406 9.282 1.00 79.69 87 ASP A O 1
ATOM 686 N N . VAL A 1 88 ? -7.395 -3.485 7.762 1.00 83.81 88 VAL A N 1
ATOM 687 C CA . VAL A 1 88 ? -8.366 -2.661 8.488 1.00 83.81 88 VAL A CA 1
ATOM 688 C C . VAL A 1 88 ? -8.608 -3.205 9.899 1.00 83.81 88 VAL A C 1
ATOM 690 O O . VAL A 1 88 ? -8.646 -2.437 10.858 1.00 83.81 88 VAL A O 1
ATOM 693 N N . SER A 1 89 ? -8.726 -4.529 10.050 1.00 81.06 89 SER A N 1
ATOM 694 C CA . SER A 1 89 ? -8.966 -5.164 11.351 1.00 81.06 89 SER A CA 1
ATOM 695 C C . SER A 1 89 ? -7.839 -4.918 12.359 1.00 81.06 89 SER A C 1
ATOM 697 O O . SER A 1 89 ? -8.119 -4.620 13.521 1.00 81.06 89 SER A O 1
ATOM 699 N N . ARG A 1 90 ? -6.579 -4.966 11.901 1.00 78.56 90 ARG A N 1
ATOM 700 C CA . ARG A 1 90 ? -5.399 -4.662 12.717 1.00 78.56 90 ARG A CA 1
ATOM 701 C C . ARG A 1 90 ? -5.383 -3.192 13.124 1.00 78.56 90 ARG A C 1
ATOM 703 O O . ARG A 1 90 ? -5.162 -2.882 14.291 1.00 78.56 90 ARG A O 1
ATOM 710 N N . GLU A 1 91 ? -5.643 -2.282 12.191 1.00 80.06 91 GLU A N 1
ATOM 711 C CA . GLU A 1 91 ? -5.615 -0.847 12.488 1.00 80.06 91 GLU A CA 1
ATOM 712 C C . GLU A 1 91 ? -6.654 -0.438 13.525 1.00 80.06 91 GLU A C 1
ATOM 714 O O . GLU A 1 91 ? -6.339 0.268 14.478 1.00 80.06 91 GLU A O 1
ATOM 719 N N . ILE A 1 92 ? -7.880 -0.935 13.383 1.00 83.50 92 ILE A N 1
ATOM 720 C CA . ILE A 1 92 ? -8.953 -0.677 14.343 1.00 83.50 92 ILE A CA 1
ATOM 721 C C . ILE A 1 92 ? -8.567 -1.190 15.738 1.00 83.50 92 ILE A C 1
ATOM 723 O O . ILE A 1 92 ? -8.946 -0.579 16.736 1.00 83.50 92 ILE A O 1
ATOM 727 N N . TYR A 1 93 ? -7.815 -2.288 15.827 1.00 77.81 93 TYR A N 1
ATOM 728 C CA . TYR A 1 93 ? -7.356 -2.827 17.103 1.00 77.81 93 TYR A CA 1
ATOM 729 C C . TYR A 1 93 ? -6.265 -1.960 17.747 1.00 77.81 93 TYR A C 1
ATOM 731 O O . TYR A 1 93 ? -6.397 -1.576 18.906 1.00 77.81 93 TYR A O 1
ATOM 739 N N . HIS A 1 94 ? -5.221 -1.601 16.997 1.00 76.06 94 HIS A N 1
ATOM 740 C CA . HIS A 1 94 ? -4.070 -0.875 17.545 1.00 76.06 94 HIS A CA 1
ATOM 741 C C . HIS A 1 94 ? -4.295 0.636 17.700 1.00 76.06 94 HIS A C 1
ATOM 743 O O . HIS A 1 94 ? -3.701 1.254 18.580 1.00 76.06 94 HIS A O 1
ATOM 749 N N . TYR A 1 95 ? -5.155 1.246 16.881 1.00 78.75 95 TYR A N 1
ATOM 750 C CA . TYR A 1 95 ? -5.329 2.701 16.823 1.00 78.75 95 TYR A CA 1
ATOM 751 C C . TYR A 1 95 ? -6.677 3.161 17.378 1.00 78.75 95 TYR A C 1
ATOM 753 O O . TYR A 1 95 ? -7.369 3.987 16.774 1.00 78.75 95 TYR A O 1
ATOM 761 N N . ASN A 1 96 ? -7.054 2.641 18.552 1.00 80.50 96 ASN A N 1
ATOM 762 C CA . ASN A 1 96 ? -8.257 3.052 19.284 1.00 80.50 96 ASN A CA 1
ATOM 763 C C . ASN A 1 96 ? -9.517 3.042 18.408 1.00 80.50 96 ASN A C 1
ATOM 765 O O . ASN A 1 96 ? -10.267 4.015 18.374 1.00 80.50 96 ASN A O 1
ATOM 769 N N . GLY A 1 97 ? -9.730 1.969 17.647 1.00 81.50 97 GLY A N 1
ATOM 770 C CA . GLY A 1 97 ? -10.929 1.796 16.839 1.00 81.50 97 GLY A CA 1
ATOM 771 C C . GLY A 1 97 ? -10.988 2.636 15.562 1.00 81.50 97 GLY A C 1
ATOM 772 O O . GLY A 1 97 ? -12.083 2.799 15.025 1.00 81.50 97 GLY A O 1
ATOM 773 N N . LYS A 1 98 ? -9.866 3.196 15.084 1.00 86.56 98 LYS A N 1
ATOM 774 C CA . LYS A 1 98 ? -9.819 4.045 13.883 1.00 86.56 98 LYS A CA 1
ATOM 775 C C . LYS A 1 98 ? -8.857 3.499 12.833 1.00 86.56 98 LYS A C 1
ATOM 777 O O . LYS A 1 98 ? -7.772 3.040 13.161 1.00 86.56 98 LYS A O 1
ATOM 782 N N . VAL A 1 99 ? -9.231 3.640 11.565 1.00 86.12 99 VAL A N 1
ATOM 783 C CA . VAL A 1 99 ? -8.319 3.431 10.429 1.00 86.12 99 VAL A CA 1
ATOM 784 C C . VAL A 1 99 ? -7.526 4.722 10.220 1.00 86.12 99 VAL A C 1
ATOM 786 O O . VAL A 1 99 ? -8.121 5.781 9.985 1.00 86.12 99 VAL A O 1
ATOM 789 N N . ILE A 1 100 ? -6.202 4.660 10.365 1.00 80.31 100 ILE A N 1
ATOM 790 C CA . ILE A 1 100 ? -5.311 5.833 10.282 1.00 80.31 100 ILE A CA 1
ATOM 791 C C . ILE A 1 100 ? -4.300 5.748 9.141 1.00 80.31 100 ILE A C 1
ATOM 793 O O . ILE A 1 100 ? -3.551 6.701 8.920 1.00 80.31 100 ILE A O 1
ATOM 797 N N . ASN A 1 101 ? -4.257 4.626 8.433 1.00 77.38 101 ASN A N 1
ATOM 798 C CA . ASN A 1 101 ? -3.317 4.431 7.349 1.00 77.38 101 ASN A CA 1
ATOM 799 C C . ASN A 1 101 ? -3.556 5.410 6.199 1.00 77.38 101 ASN A C 1
ATOM 801 O O . ASN A 1 101 ? -4.686 5.663 5.774 1.00 77.38 101 ASN A O 1
ATOM 805 N N . ARG A 1 102 ? -2.447 5.973 5.717 1.00 74.75 102 ARG A N 1
ATOM 806 C CA . ARG A 1 102 ? -2.401 7.016 4.685 1.00 74.75 102 ARG A CA 1
ATOM 807 C C . ARG A 1 102 ? -2.747 6.481 3.300 1.00 74.75 102 ARG A C 1
ATOM 809 O O . ARG A 1 102 ? -3.138 7.248 2.431 1.00 74.75 102 ARG A O 1
ATOM 816 N N . GLU A 1 103 ? -2.642 5.172 3.111 1.00 73.88 103 GLU A N 1
ATOM 817 C CA . GLU A 1 103 ? -3.008 4.485 1.874 1.00 73.88 103 GLU A CA 1
ATOM 818 C C . GLU A 1 103 ? -4.529 4.302 1.734 1.00 73.88 103 GLU A C 1
ATOM 820 O O . GLU A 1 103 ? -5.023 3.880 0.688 1.00 73.88 103 GLU A O 1
ATOM 825 N N . CYS A 1 104 ? -5.301 4.602 2.786 1.00 80.69 104 CYS A N 1
ATOM 826 C CA . CYS A 1 104 ? -6.750 4.475 2.760 1.00 80.69 104 CYS A CA 1
ATOM 827 C C . CYS A 1 104 ? -7.385 5.586 1.915 1.00 80.69 104 CYS A C 1
ATOM 829 O O . CYS A 1 104 ? -7.540 6.720 2.363 1.00 80.69 104 CYS A O 1
ATOM 831 N N . ILE A 1 105 ? -7.863 5.222 0.724 1.00 80.44 105 ILE A N 1
ATOM 832 C CA . ILE A 1 105 ? -8.600 6.121 -0.182 1.00 80.44 105 ILE A CA 1
ATOM 833 C C . ILE A 1 105 ? -10.060 6.365 0.231 1.00 80.44 105 ILE A C 1
ATOM 835 O O . ILE A 1 105 ? -10.801 7.017 -0.495 1.00 80.44 105 ILE A O 1
ATOM 839 N N . LYS A 1 106 ? -10.502 5.811 1.370 1.00 85.56 106 LYS A N 1
ATOM 840 C CA . LYS A 1 106 ? -11.880 5.935 1.881 1.00 85.56 106 LYS A CA 1
ATOM 841 C C . LYS A 1 106 ? -12.947 5.506 0.866 1.00 85.56 106 LYS A C 1
ATOM 843 O O . LYS A 1 106 ? -13.957 6.168 0.695 1.00 85.56 106 LYS A O 1
ATOM 848 N N . CYS A 1 107 ? -12.740 4.351 0.236 1.00 86.94 107 CYS A N 1
ATOM 849 C CA . CYS A 1 107 ? -13.732 3.720 -0.644 1.00 86.94 107 CYS A CA 1
ATOM 850 C C . CYS A 1 107 ? -14.931 3.103 0.102 1.00 86.94 107 CYS A C 1
ATOM 852 O O . CYS A 1 107 ? -15.856 2.633 -0.541 1.00 86.94 107 CYS A O 1
ATOM 854 N N . TYR A 1 108 ? -14.889 3.045 1.439 1.00 89.88 108 TYR A N 1
ATOM 855 C CA . TYR A 1 108 ? -15.940 2.522 2.327 1.00 89.88 108 TYR A CA 1
ATOM 856 C C . TYR A 1 108 ? -16.368 1.056 2.141 1.00 89.88 108 TYR A C 1
ATOM 858 O O . TYR A 1 108 ? -17.131 0.558 2.960 1.00 89.88 108 TYR A O 1
ATOM 866 N N . GLN A 1 109 ? -15.748 0.302 1.231 1.00 89.75 109 GLN A N 1
ATOM 867 C CA . GLN A 1 109 ? -15.985 -1.140 1.049 1.00 89.75 109 GLN A CA 1
ATOM 868 C C . GLN A 1 109 ? -15.895 -1.963 2.351 1.00 89.75 109 GLN A C 1
ATOM 870 O O . GLN A 1 109 ? -16.544 -2.996 2.509 1.00 89.75 109 GLN A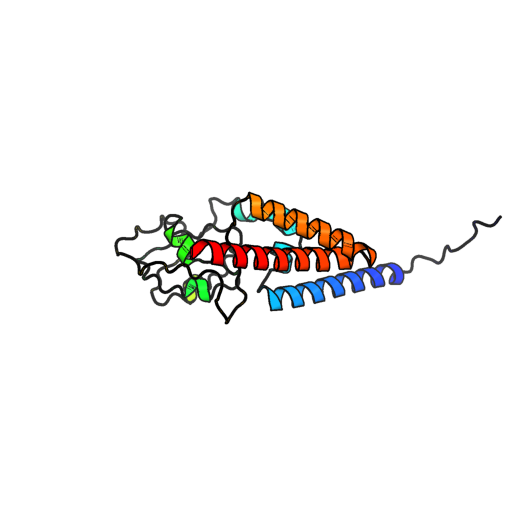 O 1
ATOM 875 N N . CYS A 1 110 ? -15.058 -1.531 3.300 1.00 89.38 110 CYS A N 1
ATOM 876 C CA . CYS A 1 110 ? -14.911 -2.181 4.600 1.00 89.38 110 CYS A CA 1
ATOM 877 C C . CYS A 1 110 ? -16.149 -2.046 5.501 1.00 89.38 110 CYS A C 1
ATOM 879 O O . CYS A 1 110 ? -16.346 -2.904 6.361 1.00 89.38 110 CYS A O 1
ATOM 881 N N . ILE A 1 111 ? -16.949 -0.994 5.315 1.00 91.94 111 ILE A N 1
ATOM 882 C CA . ILE A 1 111 ? -18.237 -0.789 5.984 1.00 91.94 111 ILE A CA 1
ATOM 883 C C . ILE A 1 111 ? -19.272 -1.716 5.344 1.00 91.94 111 ILE A C 1
ATOM 885 O O . ILE A 1 111 ? -19.907 -2.485 6.060 1.00 91.94 111 ILE A O 1
ATOM 889 N N . ASP A 1 112 ? -19.346 -1.730 4.012 1.00 92.06 112 ASP A N 1
ATOM 890 C CA . ASP A 1 112 ? -20.354 -2.488 3.256 1.00 92.06 112 ASP A CA 1
ATOM 891 C C . ASP A 1 112 ? -20.238 -4.006 3.449 1.00 92.06 112 ASP A C 1
ATOM 893 O O . ASP A 1 112 ? -21.231 -4.719 3.551 1.00 92.06 112 ASP A O 1
ATOM 897 N N . VAL A 1 113 ? -19.009 -4.522 3.538 1.00 91.38 113 VAL A N 1
ATOM 898 C CA . VAL A 1 113 ? -18.741 -5.961 3.718 1.00 91.38 113 VAL A CA 1
ATOM 899 C C . VAL A 1 113 ? -18.921 -6.411 5.178 1.00 91.38 113 VAL A C 1
ATOM 901 O O . VAL A 1 113 ? -18.935 -7.607 5.474 1.00 91.38 113 VAL A O 1
ATOM 904 N N . CYS A 1 114 ? -19.038 -5.481 6.127 1.00 90.69 114 CYS A N 1
ATOM 905 C CA . CYS A 1 114 ? -19.123 -5.818 7.542 1.00 90.69 114 CYS A CA 1
ATOM 906 C C . CYS A 1 114 ? -20.524 -6.328 7.915 1.00 90.69 114 CYS A C 1
ATOM 908 O O . CYS A 1 114 ? -21.417 -5.542 8.219 1.00 90.69 114 CYS A O 1
ATOM 910 N N . SER A 1 115 ? -20.696 -7.652 8.002 1.00 89.31 115 SER A N 1
ATOM 911 C CA . SER A 1 115 ? -21.971 -8.288 8.388 1.00 89.31 115 SER A CA 1
ATOM 912 C C . SER A 1 115 ? -22.501 -7.861 9.765 1.00 89.31 115 SER A C 1
ATOM 914 O O . SER A 1 115 ? -23.694 -7.959 10.018 1.00 89.31 115 SER A O 1
ATOM 916 N N . TYR A 1 116 ? -21.624 -7.384 10.654 1.00 88.06 116 TYR A N 1
ATOM 917 C CA . TYR A 1 116 ? -21.967 -6.936 12.010 1.00 88.06 116 TYR A CA 1
ATOM 918 C C . TYR A 1 116 ? -22.107 -5.409 12.134 1.00 88.06 116 TYR A C 1
ATOM 920 O O . TYR A 1 116 ? -22.222 -4.904 13.252 1.00 88.06 116 TYR A O 1
ATOM 928 N N . GLN A 1 117 ? -22.022 -4.670 11.016 1.00 88.62 117 GLN A N 1
ATOM 929 C CA . GLN A 1 117 ? -22.152 -3.204 10.949 1.00 88.62 117 GLN A CA 1
ATOM 930 C C . GLN A 1 117 ? -21.317 -2.466 12.010 1.00 88.62 117 GLN A C 1
ATOM 932 O O . GLN A 1 117 ? -21.725 -1.481 12.620 1.00 88.62 117 GLN A O 1
ATOM 937 N N . THR A 1 118 ? -20.110 -2.971 12.259 1.00 88.06 118 THR A N 1
ATOM 938 C CA . THR A 1 118 ? -19.239 -2.484 13.335 1.00 88.06 118 THR A CA 1
ATOM 939 C C . THR A 1 118 ? -18.508 -1.186 12.986 1.00 88.06 118 THR A C 1
ATOM 941 O O . THR A 1 118 ? -17.879 -0.588 13.861 1.00 88.06 118 THR A O 1
ATOM 944 N N . LEU A 1 119 ? -18.562 -0.747 11.725 1.00 90.44 119 LEU A N 1
ATOM 945 C CA . LEU A 1 119 ? -17.784 0.368 11.182 1.00 90.44 119 LEU A CA 1
ATOM 946 C C . LEU A 1 119 ? -18.692 1.440 10.569 1.00 90.44 119 LEU A C 1
ATOM 948 O O . LEU A 1 119 ? -19.647 1.107 9.881 1.00 90.44 119 LEU A O 1
ATOM 952 N N . THR A 1 120 ? -18.348 2.715 10.769 1.00 89.94 120 THR A N 1
ATOM 953 C CA . THR A 1 120 ? -18.973 3.893 10.123 1.00 89.94 120 THR A CA 1
ATOM 954 C C . THR A 1 120 ? -17.930 4.922 9.718 1.00 89.94 120 THR A C 1
ATOM 956 O O . THR A 1 120 ? -16.818 4.949 10.241 1.00 89.94 120 THR A O 1
ATOM 959 N N . ASP A 1 121 ? -18.332 5.864 8.871 1.00 88.75 121 ASP A N 1
ATOM 960 C CA . ASP A 1 121 ? -17.643 7.119 8.578 1.00 88.75 121 ASP A CA 1
ATOM 961 C C . ASP A 1 121 ? -17.959 8.236 9.606 1.00 88.75 121 ASP A C 1
ATOM 963 O O . ASP A 1 121 ? -18.245 9.379 9.253 1.00 88.75 121 ASP A O 1
ATOM 967 N N . ALA A 1 122 ? -17.906 7.959 10.910 1.00 80.75 122 ALA A N 1
ATOM 968 C CA . ALA A 1 122 ? -18.197 8.978 11.924 1.00 80.75 122 ALA A CA 1
ATOM 969 C C . ALA A 1 122 ? -16.935 9.705 12.414 1.00 80.75 122 ALA A C 1
ATOM 971 O O . ALA A 1 122 ? -15.848 9.138 12.527 1.00 80.75 122 ALA A O 1
ATOM 972 N N . ARG A 1 123 ? -17.101 10.977 12.804 1.00 76.00 123 ARG A N 1
ATOM 973 C CA . ARG A 1 123 ? -16.086 11.749 13.552 1.00 76.00 123 ARG A CA 1
ATOM 974 C C . ARG A 1 123 ? -16.021 11.353 15.037 1.00 76.00 123 ARG A C 1
ATOM 976 O O . ARG A 1 123 ? -15.120 11.785 15.753 1.00 76.00 123 ARG A O 1
ATOM 983 N N . GLN A 1 124 ? -16.976 10.546 15.494 1.00 72.94 124 GLN A N 1
ATOM 984 C CA . GLN A 1 124 ? -17.146 10.173 16.892 1.00 72.94 124 GLN A CA 1
ATOM 985 C C . GLN A 1 124 ? -15.916 9.446 17.460 1.00 72.94 124 GLN A C 1
ATOM 987 O O . GLN A 1 124 ? -15.064 8.904 16.743 1.00 72.94 124 GLN A O 1
ATOM 992 N N . LYS A 1 125 ? -15.796 9.472 18.791 1.00 74.31 125 LYS A N 1
ATOM 993 C CA . LYS A 1 125 ? -14.811 8.654 19.499 1.00 74.31 125 LYS A CA 1
ATOM 994 C C . LYS A 1 125 ? -15.191 7.192 19.268 1.00 74.31 125 LYS A C 1
ATOM 996 O O . LYS A 1 125 ? -16.362 6.849 19.387 1.00 74.31 125 LYS A O 1
ATOM 1001 N N . ALA A 1 126 ? -14.221 6.360 18.894 1.00 80.06 126 ALA A N 1
ATOM 1002 C CA . ALA A 1 126 ? -14.512 4.950 18.695 1.00 80.06 126 ALA A CA 1
ATOM 1003 C C . ALA A 1 126 ? -14.957 4.334 20.025 1.00 80.06 126 ALA A C 1
ATOM 1005 O O . ALA A 1 126 ? -14.453 4.723 21.086 1.00 80.06 126 ALA A O 1
ATOM 1006 N N . SER A 1 127 ? -15.881 3.379 19.967 1.00 82.25 127 SER A N 1
ATOM 1007 C CA . SER A 1 127 ? -16.279 2.632 21.158 1.00 82.25 127 SER A CA 1
ATOM 1008 C C . SER A 1 127 ? -15.084 1.862 21.728 1.00 82.25 127 SER A C 1
ATOM 1010 O O . SER A 1 127 ? -14.111 1.591 21.014 1.00 82.25 127 SER A O 1
ATOM 1012 N N . SER A 1 128 ? -15.118 1.517 23.017 1.00 78.81 128 SER A N 1
ATOM 1013 C CA . SER A 1 128 ? -14.123 0.642 23.657 1.00 78.81 128 SER A CA 1
ATOM 1014 C C . SER A 1 128 ? -14.421 -0.830 23.348 1.00 78.81 128 SER A C 1
ATOM 1016 O O . SER A 1 128 ? -15.552 -1.199 23.032 1.00 78.81 128 SER A O 1
ATOM 1018 N N . GLN A 1 129 ? -13.389 -1.672 23.225 1.00 77.00 129 GLN A N 1
ATOM 1019 C CA . GLN A 1 129 ? -13.558 -3.112 22.966 1.00 77.00 129 GLN A CA 1
ATOM 1020 C C . GLN A 1 129 ? -13.856 -3.745 24.325 1.00 77.00 129 GLN A C 1
ATOM 1022 O O . GLN A 1 129 ? -12.987 -3.718 25.189 1.00 77.00 129 GLN A O 1
ATOM 1027 N N . THR A 1 130 ? -15.069 -4.253 24.543 1.00 74.31 130 THR A N 1
ATOM 1028 C CA . THR A 1 130 ? -15.433 -4.868 25.838 1.00 74.31 130 THR A CA 1
ATOM 1029 C C . THR A 1 130 ? -15.359 -6.392 25.801 1.00 74.31 130 THR A C 1
ATOM 1031 O O . THR A 1 130 ? -15.220 -7.024 26.842 1.00 74.31 130 THR A O 1
ATOM 1034 N N . LYS A 1 131 ? -1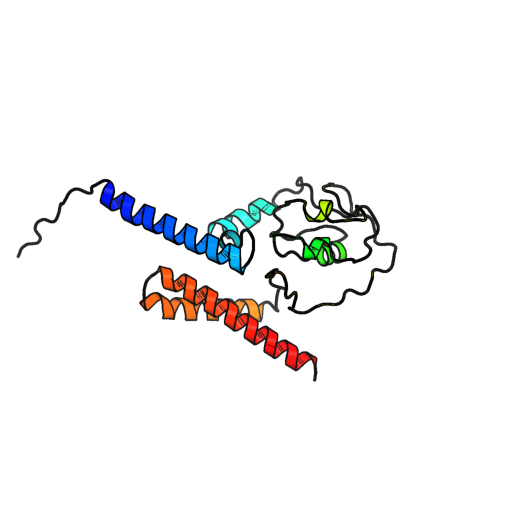5.460 -7.001 24.612 1.00 69.62 131 LYS A N 1
ATOM 1035 C CA . LYS A 1 131 ? -15.379 -8.457 24.438 1.00 69.62 131 LYS A CA 1
ATOM 1036 C C . LYS A 1 131 ? -13.962 -8.881 24.035 1.00 69.62 131 LYS A C 1
ATOM 1038 O O . LYS A 1 131 ? -13.351 -8.179 23.227 1.00 69.62 131 LYS A O 1
ATOM 1043 N N . PRO A 1 132 ? -13.456 -10.020 24.546 1.00 60.34 132 PRO A N 1
ATOM 1044 C CA . PRO A 1 132 ? -12.209 -10.592 24.063 1.00 60.34 132 PRO A CA 1
ATOM 1045 C C . PRO A 1 132 ? -12.383 -10.979 22.592 1.00 60.34 132 PRO A C 1
ATOM 1047 O O . PRO A 1 132 ? -13.363 -11.618 22.206 1.00 60.34 132 PRO A O 1
ATOM 1050 N N . ILE A 1 133 ? -11.462 -10.509 21.762 1.00 63.38 133 ILE A N 1
ATOM 1051 C CA . ILE A 1 133 ? -11.484 -10.711 20.312 1.00 63.38 133 ILE A CA 1
ATOM 1052 C C . ILE A 1 133 ? -10.916 -12.103 20.026 1.00 63.38 133 ILE A C 1
ATOM 1054 O O . ILE A 1 133 ? -10.050 -12.578 20.763 1.00 63.38 133 ILE A O 1
ATOM 1058 N N . SER A 1 134 ? -11.372 -12.756 18.953 1.00 59.84 134 SER A N 1
ATOM 1059 C CA . SER A 1 134 ? -10.703 -13.957 18.445 1.00 59.84 134 SER A CA 1
ATOM 1060 C C . SER A 1 134 ? -9.218 -13.658 18.239 1.00 59.84 134 SER A C 1
ATOM 1062 O O . SER A 1 134 ? -8.893 -12.635 17.629 1.00 59.84 134 SER A O 1
ATOM 1064 N N . VAL A 1 135 ? -8.338 -14.520 18.754 1.00 52.44 135 VAL A N 1
ATOM 1065 C CA . VAL A 1 135 ? -6.887 -14.308 18.708 1.00 52.44 135 VAL A CA 1
ATOM 1066 C C . VAL A 1 135 ? -6.468 -13.926 17.293 1.00 52.44 135 VAL A C 1
ATOM 1068 O O . VAL A 1 135 ? -6.828 -14.565 16.304 1.00 52.44 135 VAL A O 1
ATOM 1071 N N . TYR A 1 136 ? -5.769 -12.800 17.219 1.00 51.81 136 TYR A N 1
ATOM 1072 C CA . TYR A 1 136 ? -5.191 -12.274 16.003 1.00 51.81 136 TYR A CA 1
ATOM 1073 C C . TYR A 1 136 ? -4.090 -13.234 15.538 1.00 51.81 136 TYR A C 1
ATOM 1075 O O . TYR A 1 136 ? -2.945 -13.131 15.971 1.00 51.81 136 TYR A O 1
ATOM 1083 N N . GLU A 1 137 ? -4.442 -14.184 14.672 1.00 48.47 137 GLU A N 1
ATOM 1084 C CA . GLU A 1 137 ? -3.450 -14.991 13.969 1.00 48.47 137 GLU A CA 1
ATOM 1085 C C . GLU A 1 137 ? -2.739 -14.062 12.977 1.00 48.47 137 GLU A C 1
ATOM 1087 O O . GLU A 1 137 ? -3.321 -13.616 11.977 1.00 48.47 137 GLU A O 1
ATOM 1092 N N . LYS A 1 138 ? -1.482 -13.714 13.275 1.00 44.69 138 LYS A N 1
ATOM 1093 C CA . LYS A 1 138 ? -0.580 -13.162 12.264 1.00 44.69 138 LYS A CA 1
ATOM 1094 C C . LYS A 1 138 ? -0.467 -14.246 11.205 1.00 44.69 138 LYS A C 1
ATOM 1096 O O . LYS A 1 138 ? 0.224 -15.224 11.422 1.00 44.69 138 LYS A O 1
ATOM 1101 N N . THR A 1 139 ? -1.138 -14.098 10.073 1.00 46.84 139 THR A N 1
ATOM 1102 C CA . THR A 1 139 ? -0.774 -14.872 8.888 1.00 46.84 139 THR A CA 1
ATOM 1103 C C . THR A 1 139 ? 0.343 -14.094 8.200 1.00 46.84 139 THR A C 1
ATOM 1105 O O . THR A 1 139 ? 0.016 -13.144 7.474 1.00 46.84 139 THR A O 1
ATOM 1108 N N . PRO A 1 140 ? 1.635 -14.399 8.445 1.00 41.59 140 PRO A N 1
ATOM 1109 C CA . PRO A 1 140 ? 2.691 -13.851 7.623 1.00 41.59 140 PRO A CA 1
ATOM 1110 C C . PRO A 1 140 ? 2.430 -14.346 6.204 1.00 41.59 140 PRO A C 1
ATOM 1112 O O . PRO A 1 140 ? 2.387 -15.538 5.927 1.00 41.59 140 PRO A O 1
ATOM 1115 N N . TRP A 1 141 ? 2.146 -13.395 5.326 1.00 41.50 141 TRP A N 1
ATOM 1116 C CA . TRP A 1 141 ? 2.369 -13.529 3.898 1.00 41.50 141 TRP A CA 1
ATOM 1117 C C . TRP A 1 141 ? 1.864 -14.813 3.215 1.00 41.50 141 TRP A C 1
ATOM 1119 O O . TRP A 1 141 ? 2.638 -15.487 2.557 1.00 41.50 141 TRP A O 1
ATOM 1129 N N . LEU A 1 142 ? 0.573 -15.154 3.286 1.00 40.03 142 LEU A N 1
ATOM 1130 C CA . LEU A 1 142 ? -0.019 -16.022 2.254 1.00 40.03 142 LEU A CA 1
ATOM 1131 C C . LEU A 1 142 ? -1.553 -15.939 2.241 1.00 40.03 142 LEU A C 1
ATOM 1133 O O . LEU A 1 142 ? -2.257 -16.814 2.737 1.00 40.03 142 LEU A O 1
ATOM 1137 N N . ASN A 1 143 ? -2.111 -14.893 1.628 1.00 41.47 143 ASN A N 1
ATOM 1138 C CA . ASN A 1 143 ? -3.468 -15.008 1.092 1.00 41.47 143 ASN A CA 1
ATOM 1139 C C . ASN A 1 143 ? -3.363 -15.288 -0.407 1.00 41.47 143 ASN A C 1
ATOM 1141 O O . ASN A 1 143 ? -3.201 -14.380 -1.216 1.00 41.47 143 ASN A O 1
ATOM 1145 N N . SER A 1 144 ? -3.453 -16.570 -0.757 1.00 42.84 144 SER A N 1
ATOM 1146 C CA . SER A 1 144 ? -3.301 -17.108 -2.116 1.00 42.84 144 SER A CA 1
ATOM 1147 C C . SER A 1 144 ? -4.237 -16.467 -3.160 1.00 42.84 144 SER A C 1
ATOM 1149 O O . SER A 1 144 ? -3.988 -16.588 -4.355 1.00 42.84 144 SER A O 1
ATOM 1151 N N . ARG A 1 145 ? -5.297 -15.748 -2.747 1.00 42.16 145 ARG A N 1
ATOM 1152 C CA . ARG A 1 145 ? -6.344 -15.276 -3.669 1.00 42.16 145 ARG A CA 1
ATOM 1153 C C . ARG A 1 145 ? -6.330 -13.807 -4.063 1.00 42.16 145 ARG A C 1
ATOM 1155 O O . ARG A 1 145 ? -7.024 -13.490 -5.020 1.00 42.16 145 ARG A O 1
ATOM 1162 N N . ARG A 1 146 ? -5.576 -12.921 -3.407 1.00 43.81 146 ARG A N 1
ATOM 1163 C CA . ARG A 1 146 ? -5.358 -11.548 -3.898 1.00 43.81 146 ARG A CA 1
ATOM 1164 C C . ARG A 1 146 ? -4.061 -10.982 -3.338 1.00 43.81 146 ARG A C 1
ATOM 1166 O O . ARG A 1 146 ? -3.809 -11.069 -2.141 1.00 43.81 146 ARG A O 1
ATOM 1173 N N . HIS A 1 147 ? -3.297 -10.370 -4.230 1.00 42.25 147 HIS A N 1
ATOM 1174 C CA . HIS A 1 147 ? -1.966 -9.764 -4.103 1.00 42.25 147 HIS A CA 1
ATOM 1175 C C . HIS A 1 147 ? -1.945 -8.512 -3.196 1.00 42.25 147 HIS A C 1
ATOM 1177 O O . HIS A 1 147 ? -1.330 -7.496 -3.507 1.00 42.25 147 HIS A O 1
ATOM 1183 N N . LEU A 1 148 ? -2.676 -8.540 -2.083 1.00 45.19 148 LEU A N 1
ATOM 1184 C CA . LEU A 1 148 ? -2.730 -7.444 -1.129 1.00 45.19 148 LEU A CA 1
ATOM 1185 C C . LEU A 1 148 ? -1.456 -7.466 -0.282 1.00 45.19 148 LEU A C 1
ATOM 1187 O O . LEU A 1 148 ? -1.339 -8.257 0.652 1.00 45.19 148 LEU A O 1
ATOM 1191 N N . GLN A 1 149 ? -0.531 -6.561 -0.573 1.00 49.91 149 GLN A N 1
ATOM 1192 C CA . GLN A 1 149 ? 0.479 -6.154 0.392 1.00 49.91 149 GLN A CA 1
ATOM 1193 C C . GLN A 1 149 ? 0.259 -4.679 0.727 1.00 49.91 149 GLN A C 1
ATOM 1195 O O . GLN A 1 149 ? 0.686 -3.799 -0.014 1.00 49.91 149 GLN A O 1
ATOM 1200 N N . VAL A 1 150 ? -0.341 -4.406 1.891 1.00 45.06 150 VAL A N 1
ATOM 1201 C CA . VAL A 1 150 ? 0.293 -3.403 2.751 1.00 45.06 150 VAL A CA 1
ATOM 1202 C C . VAL A 1 150 ? 1.641 -3.999 3.098 1.00 45.06 150 VAL A C 1
ATOM 1204 O O . VAL A 1 150 ? 1.723 -5.087 3.668 1.00 45.06 150 VAL A O 1
ATOM 1207 N N . ILE A 1 151 ? 2.692 -3.327 2.657 1.00 51.25 151 ILE A N 1
ATOM 1208 C CA . ILE A 1 151 ? 4.047 -3.619 3.081 1.00 51.25 151 ILE A CA 1
ATOM 1209 C C . ILE A 1 151 ? 4.032 -3.473 4.602 1.00 51.25 151 ILE A C 1
ATOM 1211 O O . ILE A 1 151 ? 3.898 -2.364 5.115 1.00 51.25 151 ILE A O 1
ATOM 1215 N N . GLU A 1 152 ? 4.071 -4.586 5.335 1.00 45.28 152 GLU A N 1
ATOM 1216 C CA . GLU A 1 152 ? 4.323 -4.502 6.767 1.00 45.28 152 GLU A CA 1
ATOM 1217 C C . GLU A 1 152 ? 5.642 -3.751 6.938 1.00 45.28 152 GLU A C 1
ATOM 1219 O O . GLU A 1 152 ? 6.611 -4.107 6.252 1.00 45.28 152 GLU A O 1
ATOM 1224 N N . PRO A 1 153 ? 5.675 -2.686 7.766 1.00 48.94 153 PRO A N 1
ATOM 1225 C CA . PRO A 1 153 ? 6.907 -1.964 8.009 1.00 48.94 153 PRO A CA 1
ATOM 1226 C C . PRO A 1 153 ? 7.873 -2.974 8.613 1.00 48.94 153 PRO A C 1
ATOM 1228 O O . PRO A 1 153 ? 7.714 -3.412 9.755 1.00 48.94 153 PRO A O 1
ATOM 1231 N N . LEU A 1 154 ? 8.824 -3.409 7.791 1.00 56.03 154 LEU A N 1
ATOM 1232 C CA . LEU A 1 154 ? 9.946 -4.190 8.261 1.00 56.03 154 LEU A CA 1
ATOM 1233 C C . LEU A 1 154 ? 10.812 -3.227 9.078 1.00 56.03 154 LEU A C 1
ATOM 1235 O O . LEU A 1 154 ? 10.641 -2.007 8.991 1.00 56.03 154 LEU A O 1
ATOM 1239 N N . HIS A 1 155 ? 11.707 -3.742 9.920 1.00 59.88 155 HIS A N 1
ATOM 1240 C CA . HIS A 1 155 ? 12.569 -2.862 10.707 1.00 59.88 155 HIS A CA 1
ATOM 1241 C C . HIS A 1 155 ? 13.217 -1.818 9.772 1.00 59.88 155 HIS A C 1
ATOM 1243 O O . HIS A 1 155 ? 13.683 -2.211 8.700 1.00 59.88 155 HIS A O 1
ATOM 1249 N N . PRO A 1 156 ? 13.239 -0.515 10.122 1.00 67.44 156 PRO A N 1
ATOM 1250 C CA . PRO A 1 156 ? 13.569 0.580 9.196 1.00 67.44 156 PRO A CA 1
ATOM 1251 C C . PRO A 1 156 ? 14.893 0.383 8.445 1.00 67.44 156 PRO A C 1
ATOM 1253 O O . PRO A 1 156 ? 15.055 0.849 7.321 1.00 67.44 156 PRO A O 1
ATOM 1256 N N . ILE A 1 157 ? 15.819 -0.367 9.042 1.00 72.12 157 ILE A N 1
ATOM 1257 C CA . ILE A 1 157 ? 17.081 -0.795 8.434 1.00 72.12 157 ILE A CA 1
ATOM 1258 C C . ILE A 1 157 ? 16.843 -1.599 7.141 1.00 72.12 157 ILE A C 1
ATOM 1260 O O . ILE A 1 157 ? 17.423 -1.279 6.107 1.00 72.12 157 ILE A O 1
ATOM 1264 N N . TYR A 1 158 ? 15.967 -2.606 7.157 1.00 74.12 158 TYR A N 1
ATOM 1265 C CA . TYR A 1 158 ? 15.699 -3.449 5.987 1.00 74.12 158 TYR A CA 1
ATOM 1266 C C . TYR A 1 158 ? 14.961 -2.701 4.873 1.00 74.12 158 TYR A C 1
ATOM 1268 O O . TYR A 1 158 ? 15.170 -3.000 3.696 1.00 74.12 158 TYR A O 1
ATOM 1276 N N . ASP A 1 159 ? 14.144 -1.705 5.218 1.00 69.25 159 ASP A N 1
ATOM 1277 C CA . ASP A 1 159 ? 13.493 -0.833 4.235 1.00 69.25 159 ASP A CA 1
ATOM 1278 C C . ASP A 1 159 ? 14.528 0.001 3.471 1.00 69.25 159 ASP A C 1
ATOM 1280 O O . ASP A 1 159 ? 14.481 0.070 2.241 1.00 69.25 159 ASP A O 1
ATOM 1284 N N . VAL A 1 160 ? 15.507 0.565 4.187 1.00 74.81 160 VAL A N 1
ATOM 1285 C CA . VAL A 1 160 ? 16.617 1.318 3.588 1.00 74.81 160 VAL A CA 1
ATOM 1286 C C . VAL A 1 160 ? 17.483 0.413 2.711 1.00 74.81 160 VAL A C 1
ATOM 1288 O O . VAL A 1 160 ? 17.776 0.776 1.573 1.00 74.81 160 VAL A O 1
ATOM 1291 N N . ILE A 1 161 ? 17.838 -0.788 3.183 1.00 82.25 161 ILE A N 1
ATOM 1292 C CA . ILE A 1 161 ? 18.632 -1.744 2.390 1.00 82.25 161 ILE A CA 1
ATOM 1293 C C . ILE A 1 161 ? 17.881 -2.142 1.110 1.00 82.25 161 ILE A C 1
ATOM 1295 O O . ILE A 1 161 ? 18.470 -2.164 0.029 1.00 82.25 161 ILE A O 1
ATOM 1299 N N . SER A 1 162 ? 16.570 -2.387 1.201 1.00 77.56 162 SER A N 1
ATOM 1300 C CA . SER A 1 162 ? 15.740 -2.722 0.036 1.00 77.56 162 SER A CA 1
ATOM 1301 C C . SER A 1 162 ? 15.703 -1.589 -0.991 1.00 77.56 162 SER A C 1
ATOM 1303 O O . SER A 1 162 ? 15.731 -1.844 -2.194 1.00 77.56 162 SER A O 1
ATOM 1305 N N . LEU A 1 163 ? 15.667 -0.334 -0.531 1.00 76.12 163 LEU A N 1
ATOM 1306 C CA . LEU A 1 163 ? 15.708 0.843 -1.398 1.00 76.12 163 LEU A CA 1
ATOM 1307 C C . LEU A 1 163 ? 17.066 0.978 -2.105 1.00 76.12 163 LEU A C 1
ATOM 1309 O O . LEU A 1 163 ? 17.112 1.245 -3.303 1.00 76.12 163 LEU A O 1
ATOM 1313 N N . ILE A 1 164 ? 18.166 0.747 -1.384 1.00 83.25 164 ILE A N 1
ATOM 1314 C CA . ILE A 1 164 ? 19.518 0.758 -1.959 1.00 83.25 164 ILE A CA 1
ATOM 1315 C C . ILE A 1 164 ? 19.635 -0.326 -3.036 1.00 83.25 164 ILE A C 1
ATOM 1317 O O . ILE A 1 164 ? 20.070 -0.038 -4.151 1.00 83.25 164 ILE A O 1
ATOM 1321 N N . PHE A 1 165 ? 19.180 -1.548 -2.748 1.00 85.88 165 PHE A N 1
ATOM 1322 C CA . PHE A 1 165 ? 19.212 -2.655 -3.706 1.00 85.88 165 PHE A CA 1
ATOM 1323 C C . PHE A 1 165 ? 18.373 -2.366 -4.960 1.00 85.88 165 PHE A C 1
ATOM 1325 O O . PHE A 1 165 ? 18.806 -2.645 -6.079 1.00 85.88 165 PHE A O 1
ATOM 1332 N N . ALA A 1 166 ? 17.205 -1.740 -4.788 1.00 81.31 166 ALA A N 1
ATOM 1333 C CA . ALA A 1 166 ? 16.367 -1.280 -5.889 1.00 81.31 166 ALA A CA 1
ATOM 1334 C C . ALA A 1 166 ? 17.093 -0.250 -6.770 1.00 81.31 166 ALA A C 1
ATOM 1336 O O . ALA A 1 166 ? 17.129 -0.396 -7.988 1.00 81.31 166 ALA A O 1
ATOM 1337 N N . ILE A 1 167 ? 17.728 0.762 -6.174 1.00 83.94 167 ILE A N 1
ATOM 1338 C CA . ILE A 1 167 ? 18.460 1.796 -6.921 1.00 83.94 167 ILE A CA 1
ATOM 1339 C C . ILE A 1 167 ? 19.637 1.187 -7.689 1.00 83.94 167 ILE A C 1
ATOM 1341 O O . ILE A 1 167 ? 19.855 1.539 -8.849 1.00 83.94 167 ILE A O 1
ATOM 1345 N N . VAL A 1 168 ? 20.369 0.249 -7.082 1.00 89.19 168 VAL A N 1
ATOM 1346 C CA . VAL A 1 168 ? 21.481 -0.458 -7.735 1.00 89.19 168 VAL A CA 1
ATOM 1347 C C . VAL A 1 168 ? 20.979 -1.277 -8.924 1.00 89.19 168 VAL A C 1
ATOM 1349 O O . VAL A 1 168 ? 21.491 -1.108 -10.030 1.00 89.19 168 VAL A O 1
ATOM 1352 N N . CYS A 1 169 ? 19.939 -2.097 -8.739 1.00 86.31 169 CYS A N 1
ATOM 1353 C CA . CYS A 1 169 ? 19.344 -2.878 -9.828 1.00 86.31 169 CYS A CA 1
ATOM 1354 C C . CYS A 1 169 ? 18.834 -1.977 -10.956 1.00 86.31 169 CYS A C 1
ATOM 1356 O O . CYS A 1 169 ? 19.170 -2.209 -12.115 1.00 86.31 169 CYS A O 1
ATOM 1358 N N . GLY A 1 170 ? 18.107 -0.909 -10.613 1.00 83.81 170 GLY A N 1
ATOM 1359 C CA . GLY A 1 170 ? 17.627 0.088 -11.567 1.00 83.81 170 GLY A CA 1
ATOM 1360 C C . GLY A 1 170 ? 18.765 0.726 -12.365 1.00 83.81 170 GLY A C 1
ATOM 1361 O O . GLY A 1 170 ? 18.687 0.812 -13.592 1.00 83.81 170 GLY A O 1
ATOM 1362 N N . SER A 1 171 ? 19.853 1.107 -11.692 1.00 86.12 171 SER A N 1
ATOM 1363 C CA . SER A 1 171 ? 21.036 1.726 -12.309 1.00 86.12 171 SER A CA 1
ATOM 1364 C C . SER A 1 171 ? 21.801 0.774 -13.231 1.00 86.12 171 SER A C 1
ATOM 1366 O O . SER A 1 171 ? 22.408 1.214 -14.203 1.00 86.12 171 SER A O 1
ATOM 1368 N N . ILE A 1 172 ? 21.769 -0.534 -12.967 1.00 89.12 172 ILE A N 1
ATOM 1369 C CA . ILE A 1 172 ? 22.354 -1.541 -13.862 1.00 89.12 172 ILE A CA 1
ATOM 1370 C C . ILE A 1 172 ? 21.494 -1.679 -15.124 1.00 89.12 172 ILE A C 1
ATOM 1372 O O . ILE A 1 172 ? 22.015 -1.653 -16.240 1.00 89.12 172 ILE A O 1
ATOM 1376 N N . THR A 1 173 ? 20.173 -1.773 -14.961 1.00 85.62 173 THR A N 1
ATOM 1377 C CA . THR A 1 173 ? 19.226 -1.920 -16.078 1.00 85.62 173 THR A CA 1
ATOM 1378 C C . THR A 1 173 ? 19.047 -0.654 -16.914 1.00 85.62 173 THR A C 1
ATOM 1380 O O . THR A 1 173 ? 18.653 -0.750 -18.074 1.00 85.62 173 THR A O 1
ATOM 1383 N N . SER A 1 174 ? 19.383 0.529 -16.389 1.00 85.88 174 SER A N 1
ATOM 1384 C CA . SER A 1 174 ? 19.266 1.796 -17.127 1.00 85.88 174 SER A CA 1
ATOM 1385 C C . SER A 1 174 ? 20.193 1.887 -18.344 1.00 85.88 174 SER A C 1
ATOM 1387 O O . SER A 1 174 ? 19.939 2.689 -19.242 1.00 85.88 174 SER A O 1
ATOM 1389 N N . ARG A 1 175 ? 21.209 1.015 -18.441 1.00 85.56 175 ARG A N 1
ATOM 1390 C CA . ARG A 1 175 ? 22.062 0.870 -19.636 1.00 85.56 175 ARG A CA 1
ATOM 1391 C C . ARG A 1 175 ? 21.274 0.509 -20.902 1.00 85.56 175 ARG A C 1
ATOM 1393 O O . ARG A 1 175 ? 21.755 0.771 -21.997 1.00 85.56 175 ARG A O 1
ATOM 1400 N N . LEU A 1 176 ? 20.076 -0.065 -20.754 1.00 80.75 176 LEU A N 1
ATOM 1401 C CA . LEU A 1 176 ? 19.168 -0.424 -21.852 1.00 80.75 176 LEU A CA 1
ATOM 1402 C C . LEU A 1 176 ? 18.123 0.670 -22.156 1.00 80.75 176 LEU A C 1
ATOM 1404 O O . LEU A 1 176 ? 17.299 0.503 -23.052 1.00 80.75 176 LEU A O 1
ATOM 1408 N N . GLY A 1 177 ? 18.136 1.784 -21.414 1.00 79.25 177 GLY A N 1
ATOM 1409 C CA . GLY A 1 177 ? 17.229 2.923 -21.574 1.00 79.25 177 GLY A CA 1
ATOM 1410 C C . GLY A 1 177 ? 16.592 3.385 -20.258 1.00 79.25 177 GLY A C 1
ATOM 1411 O O . GLY A 1 177 ? 16.528 2.647 -19.276 1.00 79.25 177 GLY A O 1
ATOM 1412 N N . GLY A 1 178 ? 16.066 4.616 -20.239 1.00 73.38 178 GLY A N 1
ATOM 1413 C CA . GLY A 1 178 ? 15.502 5.232 -19.026 1.00 73.38 178 GLY A CA 1
ATOM 1414 C C . GLY A 1 178 ? 14.284 4.500 -18.449 1.00 73.38 178 GLY A C 1
ATOM 1415 O O . GLY A 1 178 ? 14.109 4.442 -17.238 1.00 73.38 178 GLY A O 1
ATOM 1416 N N . PHE A 1 179 ? 13.476 3.864 -19.299 1.00 75.19 179 PHE A N 1
ATOM 1417 C CA . PHE A 1 179 ? 12.331 3.059 -18.867 1.00 75.19 179 PHE A CA 1
ATOM 1418 C C . PHE A 1 179 ? 12.747 1.806 -18.073 1.00 75.19 179 PHE A C 1
ATOM 1420 O O . PHE A 1 179 ? 12.104 1.441 -17.087 1.00 75.19 179 PHE A O 1
ATOM 1427 N N . TRP A 1 180 ? 13.865 1.184 -18.459 1.00 76.88 180 TRP A N 1
ATOM 1428 C CA . TRP A 1 180 ? 14.376 -0.032 -17.826 1.00 76.88 180 TRP A CA 1
ATOM 1429 C C . TRP A 1 180 ? 14.869 0.198 -16.398 1.00 76.88 180 TRP A C 1
ATOM 1431 O O . TRP A 1 180 ? 14.853 -0.740 -15.604 1.00 76.88 180 TRP A O 1
ATOM 1441 N N . PHE A 1 181 ? 15.210 1.441 -16.036 1.00 80.56 181 PHE A N 1
ATOM 1442 C CA . PHE A 1 181 ? 15.516 1.809 -14.653 1.00 80.56 181 PHE A CA 1
ATOM 1443 C C . PHE A 1 181 ? 14.369 1.451 -13.700 1.00 80.56 181 PHE A C 1
ATOM 1445 O O . PHE A 1 181 ? 14.598 0.833 -12.664 1.00 80.56 181 PHE A O 1
ATOM 1452 N N . TYR A 1 182 ? 13.128 1.786 -14.064 1.00 73.88 182 TYR A N 1
ATOM 1453 C CA . TYR A 1 182 ? 11.961 1.534 -13.216 1.00 73.88 182 TYR A CA 1
ATOM 1454 C C . TYR A 1 182 ? 11.660 0.041 -13.100 1.00 73.88 182 TYR A C 1
ATOM 1456 O O . TYR A 1 182 ? 11.432 -0.457 -12.000 1.00 73.88 182 TYR A O 1
ATOM 1464 N N . VAL A 1 183 ? 11.722 -0.688 -14.218 1.00 78.81 183 VAL A N 1
ATOM 1465 C CA . VAL A 1 183 ? 11.491 -2.139 -14.236 1.00 78.81 183 VAL A CA 1
ATOM 1466 C C . VAL A 1 183 ? 12.521 -2.863 -13.365 1.00 78.81 183 VAL A C 1
ATOM 1468 O O . VAL A 1 183 ? 12.144 -3.688 -12.533 1.00 78.81 183 VAL A O 1
ATOM 1471 N N . GLY A 1 184 ? 13.806 -2.518 -13.498 1.00 82.38 184 GLY A N 1
ATOM 1472 C CA . GLY A 1 184 ? 14.873 -3.115 -12.695 1.00 82.38 184 GLY A CA 1
ATOM 1473 C C . GLY A 1 184 ? 14.817 -2.723 -11.222 1.00 82.38 184 GLY A C 1
ATOM 1474 O O . GLY A 1 184 ? 15.000 -3.582 -10.361 1.00 82.38 184 GLY A O 1
ATOM 1475 N N . ALA A 1 185 ? 14.496 -1.464 -10.909 1.00 78.62 185 ALA A N 1
ATOM 1476 C CA . ALA A 1 185 ? 14.361 -1.017 -9.526 1.00 78.62 185 ALA A CA 1
ATOM 1477 C C . ALA A 1 185 ? 13.212 -1.727 -8.807 1.00 78.62 185 ALA A C 1
ATOM 1479 O O . ALA A 1 185 ? 13.377 -2.214 -7.689 1.00 78.62 185 ALA A O 1
ATOM 1480 N N . ILE A 1 186 ? 12.060 -1.844 -9.466 1.00 74.56 186 ILE A N 1
ATOM 1481 C CA . ILE A 1 186 ? 10.891 -2.506 -8.894 1.00 74.56 186 ILE A CA 1
ATOM 1482 C C . ILE A 1 186 ? 11.137 -4.008 -8.764 1.00 74.56 186 ILE A C 1
ATOM 1484 O O . ILE A 1 186 ? 10.943 -4.561 -7.682 1.00 74.56 186 ILE A O 1
ATOM 1488 N N . GLY A 1 187 ? 11.613 -4.658 -9.831 1.00 78.31 187 GLY A N 1
ATOM 1489 C CA . GLY A 1 187 ? 11.937 -6.085 -9.816 1.00 78.31 187 GLY A CA 1
ATOM 1490 C C . GLY A 1 187 ? 12.940 -6.434 -8.716 1.00 78.31 187 GLY A C 1
ATOM 1491 O O . GLY A 1 187 ? 12.692 -7.348 -7.928 1.00 78.31 187 GLY A O 1
ATOM 1492 N N . GLY A 1 188 ? 14.014 -5.647 -8.596 1.00 81.81 188 GLY A N 1
ATOM 1493 C CA . GLY A 1 188 ? 15.010 -5.785 -7.534 1.00 81.81 188 GLY A CA 1
ATOM 1494 C C . GLY A 1 188 ? 14.407 -5.627 -6.138 1.00 81.81 188 GLY A C 1
ATOM 1495 O O . GLY A 1 188 ? 14.632 -6.478 -5.279 1.00 81.81 188 GLY A O 1
ATOM 1496 N N . TYR A 1 189 ? 13.579 -4.598 -5.923 1.00 79.44 189 TYR A N 1
ATOM 1497 C CA . TYR A 1 189 ? 12.896 -4.362 -4.645 1.00 79.44 189 TYR A CA 1
ATOM 1498 C C . TYR A 1 189 ? 12.020 -5.549 -4.212 1.00 79.44 189 TYR A C 1
ATOM 1500 O O . TYR A 1 189 ? 12.080 -5.991 -3.064 1.00 79.44 189 TYR A O 1
ATOM 1508 N N . ILE A 1 190 ? 11.210 -6.085 -5.132 1.00 74.56 190 ILE A N 1
ATOM 1509 C CA . ILE A 1 190 ? 10.270 -7.180 -4.845 1.00 74.56 190 ILE A CA 1
ATOM 1510 C C . ILE A 1 190 ? 11.014 -8.477 -4.534 1.00 74.56 190 ILE A C 1
ATOM 1512 O O . ILE A 1 190 ? 10.674 -9.159 -3.565 1.00 74.56 190 ILE A O 1
ATOM 1516 N N . ILE A 1 191 ? 12.011 -8.824 -5.354 1.00 79.06 191 ILE A N 1
ATOM 1517 C CA . ILE A 1 191 ? 12.809 -10.042 -5.174 1.00 79.06 191 ILE A CA 1
ATOM 1518 C C . ILE A 1 191 ? 13.541 -9.979 -3.836 1.00 79.06 191 ILE A C 1
ATOM 1520 O O . ILE A 1 191 ? 13.454 -10.915 -3.044 1.00 79.06 191 ILE A O 1
ATOM 1524 N N . PHE A 1 192 ? 14.192 -8.854 -3.545 1.00 81.00 192 PHE A N 1
ATOM 1525 C CA . PHE A 1 192 ? 14.953 -8.678 -2.316 1.00 81.00 192 PHE A CA 1
ATOM 1526 C C . PHE A 1 192 ? 14.076 -8.777 -1.061 1.00 81.00 192 PHE A C 1
ATOM 1528 O O . PHE A 1 192 ? 14.412 -9.498 -0.123 1.00 81.00 192 PHE A O 1
ATOM 1535 N N . ARG A 1 193 ? 12.894 -8.145 -1.058 1.00 72.75 193 ARG A N 1
ATOM 1536 C CA . ARG A 1 193 ? 11.942 -8.287 0.055 1.00 72.75 193 ARG A CA 1
ATOM 1537 C C . ARG A 1 193 ? 11.425 -9.709 0.228 1.00 72.75 193 ARG A C 1
ATOM 1539 O O . ARG A 1 193 ? 11.255 -10.145 1.365 1.00 72.75 193 ARG A O 1
ATOM 1546 N N . LYS A 1 194 ? 11.153 -10.423 -0.870 1.00 74.31 194 LYS A N 1
ATOM 1547 C CA . LYS A 1 194 ? 10.753 -11.835 -0.801 1.00 74.31 194 LYS A CA 1
ATOM 1548 C C . LYS A 1 194 ? 11.838 -12.683 -0.146 1.00 74.31 194 LYS A C 1
ATOM 1550 O O . LYS A 1 194 ? 11.509 -13.499 0.706 1.00 74.31 194 LYS A O 1
ATOM 1555 N N . LEU A 1 195 ? 13.101 -12.455 -0.508 1.00 78.62 195 LEU A N 1
ATOM 1556 C CA . LEU A 1 195 ? 14.240 -13.159 0.078 1.00 78.62 195 LEU A CA 1
ATOM 1557 C C . LEU A 1 195 ? 14.384 -12.860 1.573 1.00 78.62 195 LEU A C 1
ATOM 1559 O O . LEU A 1 195 ? 14.458 -13.794 2.360 1.00 78.62 195 LEU A O 1
ATOM 1563 N N . ILE A 1 196 ? 14.332 -11.588 1.988 1.00 76.62 196 ILE A N 1
ATOM 1564 C CA . ILE A 1 196 ? 14.414 -11.245 3.417 1.00 76.62 196 ILE A CA 1
ATOM 1565 C C . ILE A 1 196 ? 13.275 -11.888 4.212 1.00 76.62 196 ILE A C 1
ATOM 1567 O O . ILE A 1 196 ? 13.503 -12.431 5.288 1.00 76.62 196 ILE A O 1
ATOM 1571 N N . CYS A 1 197 ? 12.045 -11.843 3.697 1.00 66.69 197 CYS A N 1
ATOM 1572 C CA . CYS A 1 197 ? 10.905 -12.434 4.391 1.00 66.69 197 CYS A CA 1
ATOM 1573 C C . CYS A 1 197 ? 11.029 -13.961 4.510 1.00 66.69 197 CYS A C 1
ATOM 1575 O O . CYS A 1 197 ? 10.588 -14.523 5.508 1.00 66.69 197 CYS A O 1
ATOM 1577 N N . PHE A 1 198 ? 11.633 -14.615 3.512 1.00 73.50 198 PHE A N 1
ATOM 1578 C CA . PHE A 1 198 ? 11.948 -16.040 3.558 1.00 73.50 198 PHE A CA 1
ATOM 1579 C C . PHE A 1 198 ? 12.997 -16.341 4.642 1.00 73.50 198 PHE A C 1
ATOM 1581 O O . PHE A 1 198 ? 12.720 -17.149 5.521 1.00 73.50 198 PHE A O 1
ATOM 1588 N N . CYS A 1 199 ? 14.124 -15.616 4.666 1.00 73.88 199 CYS A N 1
ATOM 1589 C CA . CYS A 1 199 ? 15.166 -15.775 5.692 1.00 73.88 199 CYS A CA 1
ATOM 1590 C C . CYS A 1 199 ? 14.633 -15.550 7.118 1.00 73.88 199 CYS A C 1
ATOM 1592 O O . CYS A 1 199 ? 14.900 -16.338 8.018 1.00 73.88 199 CYS A O 1
ATOM 1594 N N . LEU A 1 200 ? 13.832 -14.501 7.330 1.00 69.94 200 LEU A N 1
ATOM 1595 C CA . LEU A 1 200 ? 13.254 -14.204 8.647 1.00 69.94 200 LEU A CA 1
ATOM 1596 C C . LEU A 1 200 ? 12.208 -15.239 9.091 1.00 69.94 200 LEU A C 1
ATOM 1598 O O . LEU A 1 200 ? 11.946 -15.368 10.285 1.00 69.94 200 LEU A O 1
ATOM 1602 N N . SER A 1 201 ? 11.591 -15.962 8.151 1.00 63.41 201 SER A N 1
ATOM 1603 C CA . SER A 1 201 ? 10.685 -17.064 8.482 1.00 63.41 201 SER A CA 1
ATOM 1604 C C . SER A 1 201 ? 11.434 -18.305 8.968 1.00 63.41 201 SER A C 1
ATOM 1606 O O . SER A 1 201 ? 10.857 -19.064 9.744 1.00 63.41 201 SER A O 1
ATOM 1608 N N . GLU A 1 202 ? 12.675 -18.522 8.522 1.00 61.00 202 GLU A N 1
ATOM 1609 C CA . GLU A 1 202 ? 13.521 -19.626 8.994 1.00 61.00 202 GLU A CA 1
ATOM 1610 C C . GLU A 1 202 ? 14.074 -19.347 10.398 1.00 61.00 202 GLU A C 1
ATOM 1612 O O . GLU A 1 202 ? 13.996 -20.218 11.260 1.00 61.00 202 GLU A O 1
ATOM 1617 N N . GLU A 1 203 ? 14.532 -18.121 10.679 1.00 59.56 203 GLU A N 1
ATOM 1618 C CA . GLU A 1 203 ? 15.043 -17.753 12.015 1.00 59.56 203 GLU A CA 1
ATOM 1619 C C . GLU A 1 203 ? 13.968 -17.787 13.117 1.00 59.56 203 GLU A C 1
ATOM 1621 O O . GLU A 1 203 ? 14.282 -17.938 14.292 1.00 59.56 203 GLU A O 1
ATOM 1626 N N . GLY A 1 204 ? 12.685 -17.663 12.762 1.00 48.31 204 GLY A N 1
ATOM 1627 C CA . GLY A 1 204 ? 11.575 -17.745 13.716 1.00 48.31 204 GLY A CA 1
ATOM 1628 C C . GLY A 1 204 ? 11.173 -19.168 14.131 1.00 48.31 204 GLY A C 1
ATOM 1629 O O . GLY A 1 204 ? 10.279 -19.304 14.967 1.00 48.31 204 GLY A O 1
ATOM 1630 N N . GLN A 1 205 ? 11.766 -20.211 13.535 1.00 45.78 205 GLN A N 1
ATOM 1631 C CA . GLN A 1 205 ? 11.484 -21.622 13.847 1.00 45.78 205 GLN A CA 1
ATOM 1632 C C . GLN A 1 205 ? 12.601 -22.337 14.631 1.00 45.78 205 GLN A C 1
ATOM 1634 O O . GLN A 1 205 ? 12.371 -23.461 15.081 1.00 45.78 205 GLN A O 1
ATOM 1639 N N . SER A 1 206 ? 13.770 -21.712 14.812 1.00 36.81 206 SER A N 1
ATOM 1640 C CA . SER A 1 206 ? 14.872 -22.184 15.674 1.00 36.81 206 SER A CA 1
ATOM 1641 C C . SER A 1 206 ? 14.800 -21.586 17.074 1.00 36.81 206 SER A C 1
ATOM 1643 O O . SER A 1 206 ? 15.042 -22.332 18.047 1.00 36.81 206 SER A O 1
#

Secondary structure (DSSP, 8-state):
-----------HHHHHHHHHHHHHHHHHHHHHHHHHH-TTHHHHHT-HHHHHHTTGGG--TTS---EE-S------HHHHH-TT---HHHHHHHTTTB---TT-----HHHHT-TT--EE---SPPPP--SPPPP-----S--TT----------HHHHHHHHHHHHHHHHHHGGG-HHHHHHHHHHHHHHHHHHHHHHHHHHT--

Foldseek 3Di:
DDPDDPPPDPDVCVVCVVVVVVVVLLVVVQVVQCVQQFPCRCVCPPNPVNVVCLCVLQVDLPFQWKFFADADQLPQQLCVPDRQLDSLSVCCVPPQRTDDDSSDPPPCVSCVRDPPNGIDSDNDRHDDHPDDHDDPPPPPDDPPPDNRDPPDPDPVVLVVVLQVQLQVQLVVLCVVPNVRSNVRSVVRSVVSVVVVSVVVVVVVVD